Protein AF-A0A6N6M5J9-F1 (afdb_monomer)

Secondary structure (DSSP, 8-state):
-PPPHHHHHHHHTTBTTEEEETTT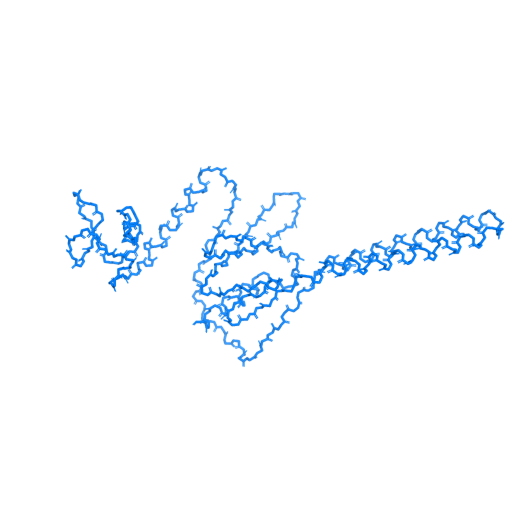EEEETTTTB----SS--TT--B-HHHHHHHHHHHHHHHHHTTS---B--------PPPP---TT---------THHHHHHHHHHHHHHHHHHHHHHHHHHTTSTTHHHHHHHHHHHHHHHHHHHHHHHHHHTT--EEEETTEEEETTEEEEGGGEEEEEEEE---TT----EEEEEEEETTS--EEEEEGGG-SS-HHHHHHHHHHHHTT-

Organism: NCBI:txid1803916

Radius of gyration: 28.69 Å; Cα contacts (8 Å, |Δi|>4): 231; chains: 1; bounding box: 69×41×87 Å

Foldseek 3Di:
DADDLVVQCVQQQQFPQWDQDPVNGIDGVVPRGRDDDRPDDPRGDGPPVSVVVVVVVVVVVVCVVPDDDFPFDDDDDDPDDDDDDDPDDQPQPFQAFPVLVVVLVVLVVVLVVVLVVLVVVCVVPDPPCVVVSVVVSVVSVVVSVVVNVVVVVVRVQARWRDDLQAIQGSNDGDGLVFKDWGWTWDDDDDPDPDTWIWIWIAGNVRPDTDTDTPSSGPDDPVVVVVSNVVSSVSD

Solvent-accessible surface area (backbone atoms only — not comparable to full-atom values): 14243 Å² total; per-residue (Å²): 123,71,68,52,74,68,56,44,45,65,54,42,70,30,25,64,52,46,36,80,40,95,89,76,40,69,24,30,61,86,71,81,36,68,79,85,58,60,86,66,63,94,83,69,42,79,26,66,68,55,42,52,52,51,53,52,50,58,49,51,55,49,64,69,68,69,69,71,97,70,62,74,72,83,82,70,87,71,90,65,79,77,78,85,69,84,91,77,77,82,63,76,56,83,49,67,49,64,66,58,62,55,54,52,53,52,51,54,52,50,53,52,51,53,50,50,53,54,51,54,51,44,68,73,67,65,70,79,59,51,70,60,56,52,52,52,49,52,53,51,53,52,51,51,53,51,48,54,53,51,54,50,62,65,62,64,59,55,50,50,41,72,48,72,66,24,41,32,47,63,92,43,75,44,43,49,97,50,42,46,80,42,73,41,55,47,86,58,76,94,81,55,101,60,79,46,45,29,42,36,42,43,40,79,82,73,80,53,79,48,80,43,56,43,77,46,44,88,64,57,68,68,60,53,49,53,51,52,55,55,36,58,74,72,105

Sequence (235 aa):
MSLTREQYVQICRRCTNRDFNKSEGIICGLTDSPPNFKNECPSFKLDEDENEYLLKQGLEQKLSSGEDRLSITPIYKTNQQPQIMPTSIEEEIEVQPNTFKKIIIWAFAGDLFIISLLLFNSYRNNWTNISQSVIISLILIVFSIFFIIQVKKKTRNRLMILSKKGVNLNSTFFPWSHSYVFLASRDYTREQHKNYSTLIFVSHSGKRLIEIRNNDFKLNIQKLMTLIEFYRRKE

Structure (mmCIF, N/CA/C/O backbone):
data_AF-A0A6N6M5J9-F1
#
_entry.id   AF-A0A6N6M5J9-F1
#
loop_
_atom_site.group_PDB
_atom_site.id
_atom_site.type_symbol
_atom_site.label_atom_id
_atom_site.label_alt_id
_atom_site.label_comp_id
_atom_site.label_asym_id
_atom_site.label_entity_id
_atom_site.label_seq_id
_atom_site.pdbx_PDB_ins_code
_atom_site.Cartn_x
_atom_site.Cartn_y
_atom_site.Cartn_z
_atom_site.occupancy
_atom_site.B_iso_or_equiv
_atom_site.auth_seq_id
_atom_site.auth_comp_id
_atom_site.auth_asym_id
_atom_site.auth_atom_id
_atom_site.pdbx_PDB_model_num
ATOM 1 N N . MET A 1 1 ? -13.165 20.352 26.423 1.00 57.19 1 MET A N 1
ATOM 2 C CA . MET A 1 1 ? -14.387 20.140 25.626 1.00 57.19 1 MET A CA 1
ATOM 3 C C . MET A 1 1 ? -15.075 18.917 26.197 1.00 57.19 1 MET A C 1
ATOM 5 O O . MET A 1 1 ? -14.383 17.931 26.389 1.00 57.19 1 MET A O 1
ATOM 9 N N . SER A 1 2 ? -16.347 19.006 26.575 1.00 74.81 2 SER A N 1
ATOM 10 C CA . SER A 1 2 ? -17.171 17.831 26.888 1.00 74.81 2 SER A CA 1
ATOM 11 C C . SER A 1 2 ? -17.682 17.219 25.581 1.00 74.81 2 SER A C 1
ATOM 13 O O . SER A 1 2 ? -17.926 17.959 24.626 1.00 74.81 2 SER A O 1
ATOM 15 N N . LEU A 1 3 ? -17.805 15.893 25.522 1.00 80.94 3 LEU A N 1
ATOM 16 C CA . LEU A 1 3 ? -18.367 15.187 24.366 1.00 80.94 3 LEU A CA 1
ATOM 17 C C . LEU A 1 3 ? -19.872 15.488 24.234 1.00 80.94 3 LEU A C 1
ATOM 19 O O . LEU A 1 3 ? -20.534 15.840 25.212 1.00 80.94 3 LEU A O 1
ATOM 23 N N . THR A 1 4 ? -20.419 15.358 23.024 1.00 88.38 4 THR A N 1
ATOM 24 C CA . THR A 1 4 ? -21.871 15.466 22.801 1.00 88.38 4 THR A CA 1
ATOM 25 C C . THR A 1 4 ? -22.587 14.167 23.183 1.00 88.38 4 THR A C 1
ATOM 27 O O . THR A 1 4 ? -21.969 13.101 23.279 1.00 88.38 4 THR A O 1
ATOM 30 N N . ARG A 1 5 ? -23.914 14.224 23.373 1.00 86.62 5 ARG A N 1
ATOM 31 C CA . ARG A 1 5 ? -24.732 13.043 23.706 1.00 86.62 5 ARG A CA 1
ATOM 32 C C . ARG A 1 5 ? -24.568 11.929 22.675 1.00 86.62 5 ARG A C 1
ATOM 34 O O . ARG A 1 5 ? -24.439 10.768 23.053 1.00 86.62 5 ARG A O 1
ATOM 41 N N . GLU A 1 6 ? -24.510 12.271 21.395 1.00 87.00 6 GLU A N 1
ATOM 42 C CA . GLU A 1 6 ? -24.351 11.319 20.295 1.00 87.00 6 GLU A CA 1
ATOM 43 C C . GLU A 1 6 ? -22.995 10.614 20.373 1.00 87.00 6 GLU A C 1
ATOM 45 O O . GLU A 1 6 ? -22.909 9.400 20.195 1.00 87.00 6 GLU A O 1
ATOM 50 N N . GLN A 1 7 ? -21.935 11.356 20.701 1.00 86.06 7 GLN A N 1
ATOM 51 C CA . GLN A 1 7 ? -20.596 10.795 20.871 1.00 86.06 7 GLN A CA 1
ATOM 52 C C . GLN A 1 7 ? -20.540 9.837 22.066 1.00 86.06 7 GLN A C 1
ATOM 54 O O . GLN A 1 7 ? -19.976 8.748 21.944 1.00 86.06 7 GLN A O 1
ATOM 59 N N . TYR A 1 8 ? -21.187 10.186 23.184 1.00 87.44 8 TYR A N 1
ATOM 60 C CA . TYR A 1 8 ? -21.316 9.281 24.328 1.00 87.44 8 TYR A CA 1
ATOM 61 C C . TYR A 1 8 ? -22.011 7.977 23.950 1.00 87.44 8 TYR A C 1
ATOM 63 O O . TYR A 1 8 ? -21.527 6.902 24.296 1.00 87.44 8 TYR A O 1
ATOM 71 N N . VAL A 1 9 ? -23.110 8.057 23.197 1.00 88.69 9 VAL A N 1
ATOM 72 C CA . VAL A 1 9 ? -23.848 6.876 22.736 1.00 88.69 9 VAL A CA 1
ATOM 73 C C . VAL A 1 9 ? -22.965 5.989 21.854 1.00 88.69 9 VAL A C 1
ATOM 75 O O . VAL A 1 9 ? -22.945 4.782 22.059 1.00 88.69 9 VAL A O 1
ATOM 78 N N . GLN A 1 10 ? -22.180 6.554 20.931 1.00 89.50 10 GLN A N 1
ATOM 79 C CA . GLN A 1 10 ? -21.285 5.780 20.051 1.00 89.50 10 GLN A CA 1
ATOM 80 C C . GLN A 1 10 ? -20.160 5.053 20.806 1.00 89.50 10 GLN A C 1
ATOM 82 O O . GLN A 1 10 ? -19.724 3.970 20.405 1.00 89.50 10 GLN A O 1
ATOM 87 N N . ILE A 1 11 ? -19.669 5.643 21.897 1.00 89.69 11 ILE A N 1
ATOM 88 C CA . ILE A 1 11 ? -18.678 5.002 22.767 1.00 89.69 11 ILE A CA 1
ATOM 89 C C . ILE A 1 11 ? -19.361 3.908 23.592 1.00 89.69 11 ILE A C 1
ATOM 91 O O . ILE A 1 11 ? -18.945 2.752 23.548 1.00 89.69 11 ILE A O 1
ATOM 95 N N . CYS A 1 12 ? -20.445 4.245 24.293 1.00 93.19 12 CYS A N 1
ATOM 96 C CA . CYS A 1 12 ? -21.151 3.320 25.178 1.00 93.19 12 CYS A CA 1
ATOM 97 C C . CYS A 1 12 ? -21.785 2.142 24.440 1.00 93.19 12 CYS A C 1
ATOM 99 O O . CYS A 1 12 ? -21.839 1.053 24.999 1.00 93.19 12 CYS A O 1
ATOM 101 N N . ARG A 1 13 ? -22.184 2.303 23.174 1.00 94.19 13 ARG A N 1
ATOM 102 C CA . ARG A 1 13 ? -22.704 1.205 22.348 1.00 94.19 13 ARG A CA 1
ATOM 103 C C . ARG A 1 13 ? -21.706 0.055 22.198 1.00 94.19 13 ARG A C 1
ATOM 105 O O . ARG A 1 13 ? -22.129 -1.074 22.031 1.00 94.19 13 ARG A O 1
ATOM 112 N N . ARG A 1 14 ? -20.403 0.330 22.304 1.00 94.88 14 ARG A N 1
ATOM 113 C CA . ARG A 1 14 ? -19.322 -0.666 22.216 1.00 94.88 14 ARG A CA 1
ATOM 114 C C . ARG A 1 14 ? -18.826 -1.149 23.580 1.00 94.88 14 ARG A C 1
ATOM 116 O O . ARG A 1 14 ? -17.813 -1.833 23.647 1.00 94.88 14 ARG A O 1
ATOM 123 N N . CYS A 1 15 ? -19.474 -0.746 24.670 1.00 96.81 15 CYS A N 1
ATOM 124 C CA . CYS A 1 15 ? -19.068 -1.101 26.026 1.00 96.81 15 CYS A CA 1
ATOM 125 C C . CYS A 1 15 ? -19.796 -2.369 26.493 1.00 96.81 15 CYS A C 1
ATOM 127 O O . CYS A 1 15 ? -21.003 -2.486 26.276 1.00 96.81 15 CYS A O 1
ATOM 129 N N . THR A 1 16 ? -19.112 -3.267 27.207 1.00 97.38 16 THR A N 1
ATOM 130 C CA . THR A 1 16 ? -19.742 -4.428 27.870 1.00 97.38 16 THR A CA 1
ATOM 131 C C . THR A 1 16 ? -20.697 -4.006 28.984 1.00 97.38 16 THR A C 1
ATOM 133 O O . THR A 1 16 ? -21.600 -4.747 29.339 1.00 97.38 16 THR A O 1
ATOM 136 N N . ASN A 1 17 ? -20.501 -2.808 29.539 1.00 96.44 17 ASN A N 1
ATOM 137 C CA . ASN A 1 17 ? -21.304 -2.255 30.630 1.00 96.44 17 ASN A CA 1
ATOM 138 C C . ASN A 1 17 ? -22.456 -1.372 30.115 1.00 96.44 17 ASN A C 1
ATOM 140 O O . ASN A 1 17 ? -22.846 -0.414 30.784 1.00 96.44 17 ASN A O 1
ATOM 144 N N . ARG A 1 18 ? -22.937 -1.607 28.890 1.00 95.19 18 ARG A N 1
ATOM 145 C CA . ARG A 1 18 ? -24.087 -0.883 28.334 1.00 95.19 18 ARG A CA 1
ATOM 146 C C . ARG A 1 18 ? -25.381 -1.501 28.842 1.00 95.19 18 ARG A C 1
ATOM 148 O O . ARG A 1 18 ? -25.480 -2.718 28.923 1.00 95.19 18 ARG A O 1
ATOM 155 N N . ASP A 1 19 ? -26.363 -0.658 29.111 1.00 96.75 19 ASP A N 1
ATOM 156 C CA . ASP A 1 19 ? -27.736 -1.090 29.351 1.00 96.75 19 ASP A CA 1
ATOM 157 C C . ASP A 1 19 ? -28.707 -0.189 28.573 1.00 96.75 19 ASP A C 1
ATOM 159 O O . ASP A 1 19 ? -28.320 0.860 28.037 1.00 96.75 19 ASP A O 1
ATOM 163 N N . PHE A 1 20 ? -29.957 -0.619 28.445 1.00 96.12 20 PHE A N 1
ATOM 164 C CA . PHE A 1 20 ? -30.977 0.059 27.663 1.00 96.12 20 PHE A CA 1
ATOM 165 C C . PHE A 1 20 ? -32.172 0.453 28.526 1.00 96.12 20 PHE A C 1
ATOM 167 O O . PHE A 1 20 ? -32.941 -0.383 28.996 1.00 96.12 20 PHE A O 1
ATOM 174 N N . ASN A 1 21 ? -32.388 1.760 28.643 1.00 96.62 21 ASN A N 1
ATOM 175 C CA . ASN A 1 21 ? -33.589 2.328 29.229 1.00 96.62 21 ASN A CA 1
ATOM 176 C C . ASN A 1 21 ? -34.532 2.807 28.118 1.00 96.62 21 ASN A C 1
ATOM 178 O O . ASN A 1 21 ? -34.130 3.529 27.208 1.00 96.62 21 ASN A O 1
ATOM 182 N N . LYS A 1 22 ? -35.817 2.453 28.204 1.00 95.12 22 LYS A N 1
ATOM 183 C CA . LYS A 1 22 ? -36.812 2.814 27.181 1.00 95.12 22 LYS A CA 1
ATOM 184 C C . LYS A 1 22 ? -37.019 4.330 27.033 1.00 95.12 22 LYS A C 1
ATOM 186 O O . LYS A 1 22 ? -37.347 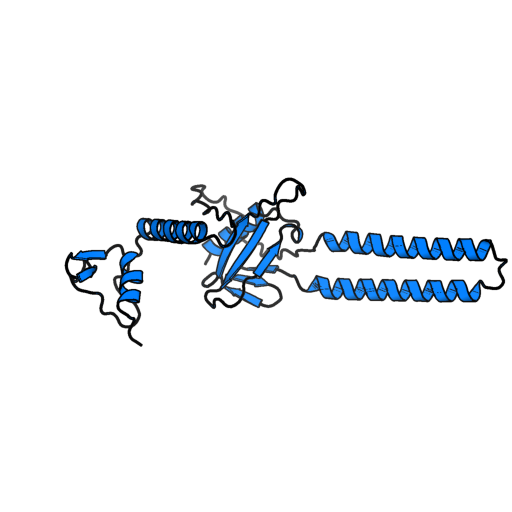4.780 25.939 1.00 95.12 22 LYS A O 1
ATOM 191 N N . SER A 1 23 ? -36.836 5.097 28.105 1.00 95.38 23 SER A N 1
ATOM 192 C CA . SER A 1 23 ? -37.012 6.553 28.118 1.00 95.38 23 SER A CA 1
ATOM 193 C C . SER A 1 23 ? -35.750 7.302 27.682 1.00 95.38 23 SER A C 1
ATOM 195 O O . SER A 1 23 ? -35.849 8.329 27.019 1.00 95.38 23 SER A O 1
ATOM 197 N N . GLU A 1 24 ? -34.565 6.796 28.035 1.00 92.06 24 GLU A N 1
ATOM 198 C CA . GLU A 1 24 ? -33.291 7.524 27.872 1.00 92.06 24 GLU A CA 1
ATOM 199 C C . GLU A 1 24 ? -32.346 6.927 26.812 1.00 92.06 24 GLU A C 1
ATOM 201 O O . GLU A 1 24 ? -31.330 7.539 26.454 1.00 92.06 24 GLU A O 1
ATOM 206 N N . GLY A 1 25 ? -32.675 5.743 26.290 1.00 93.81 25 GLY A N 1
ATOM 207 C CA . GLY A 1 25 ? -31.863 4.982 25.347 1.00 93.81 25 GLY A CA 1
ATOM 208 C C . GLY A 1 25 ? -30.705 4.251 26.027 1.00 93.81 25 GLY A C 1
ATOM 209 O O . GLY A 1 25 ? -30.872 3.626 27.072 1.00 93.81 25 GLY A O 1
ATOM 210 N N . ILE A 1 26 ? -29.516 4.308 25.415 1.00 94.25 26 ILE A N 1
ATOM 211 C CA . ILE A 1 26 ? -28.312 3.676 25.975 1.00 94.25 26 ILE A CA 1
ATOM 212 C C . ILE A 1 26 ? -27.859 4.441 27.225 1.00 94.25 26 ILE A C 1
ATOM 214 O O . ILE A 1 26 ? -27.542 5.642 27.153 1.00 94.25 26 ILE A O 1
ATOM 218 N N . ILE A 1 27 ? -27.784 3.705 28.333 1.00 96.12 27 ILE A N 1
ATOM 219 C CA . ILE A 1 27 ? -27.287 4.125 29.645 1.00 96.12 27 ILE A CA 1
ATOM 220 C C . ILE A 1 27 ? -26.118 3.226 30.085 1.00 96.12 27 ILE A C 1
ATOM 222 O O . ILE A 1 27 ? -25.782 2.236 29.429 1.00 96.12 27 ILE A O 1
ATOM 226 N N . CYS A 1 28 ? -25.444 3.602 31.169 1.00 95.62 28 CYS A N 1
ATOM 227 C CA . CYS A 1 28 ? -24.382 2.799 31.769 1.00 95.62 28 CYS A CA 1
ATOM 228 C C . CYS A 1 28 ? -24.979 1.821 32.789 1.00 95.62 28 CYS A C 1
ATOM 230 O O . CYS A 1 28 ? -25.507 2.269 33.801 1.00 95.62 28 CYS A O 1
ATOM 232 N N . GLY A 1 29 ? -24.821 0.512 32.585 1.00 95.56 29 GLY A N 1
ATOM 233 C CA . GLY A 1 29 ? -25.320 -0.520 33.507 1.00 95.56 29 GLY A CA 1
ATOM 234 C C . GLY A 1 29 ? -24.568 -0.606 34.843 1.00 95.56 29 GLY A C 1
ATOM 235 O O . GLY A 1 29 ? -24.909 -1.422 35.688 1.00 95.56 29 GLY A O 1
ATOM 236 N N . LEU A 1 30 ? -23.519 0.204 35.048 1.00 95.56 30 LEU A N 1
ATOM 237 C CA . LEU A 1 30 ? -22.864 0.341 36.358 1.00 95.56 30 LEU A CA 1
ATOM 238 C C . LEU A 1 30 ? -23.464 1.461 37.208 1.00 95.56 30 LEU A C 1
ATOM 240 O O . LEU A 1 30 ? -23.302 1.449 38.424 1.00 95.56 30 LEU A O 1
ATOM 244 N N . THR A 1 31 ? -24.054 2.476 36.574 1.00 94.94 31 THR A N 1
ATOM 245 C CA . THR A 1 31 ? -24.500 3.701 37.256 1.00 94.94 31 THR A CA 1
ATOM 246 C C . THR A 1 31 ? -25.978 3.995 37.042 1.00 94.94 31 THR A C 1
ATOM 248 O O . THR A 1 31 ? -26.442 5.028 37.523 1.00 94.94 31 THR A O 1
ATOM 251 N N . ASP A 1 32 ? -26.682 3.162 36.272 1.00 95.62 32 ASP A N 1
ATOM 252 C CA . ASP A 1 32 ? -28.086 3.308 35.875 1.00 95.62 32 ASP A CA 1
ATOM 253 C C . ASP A 1 32 ? -28.440 4.719 35.382 1.00 95.62 32 ASP A C 1
ATOM 255 O O . ASP A 1 32 ? -29.527 5.241 35.612 1.00 95.62 32 ASP A O 1
ATOM 259 N N . SER A 1 33 ? -27.481 5.373 34.723 1.00 94.12 33 SER A N 1
ATOM 260 C CA . SER A 1 33 ? -27.581 6.777 34.316 1.00 94.12 33 SER A CA 1
ATOM 261 C C . SER A 1 33 ? -26.948 7.032 32.948 1.00 94.12 33 SER A C 1
ATOM 263 O O . SER A 1 33 ? -26.090 6.258 32.491 1.00 94.12 33 SER A O 1
ATOM 265 N N . PRO A 1 34 ? -27.343 8.127 32.268 1.00 92.38 34 PRO A N 1
ATOM 266 C CA . PRO A 1 34 ? -26.706 8.547 31.034 1.00 92.38 34 PRO A CA 1
ATOM 267 C C . PRO A 1 34 ? -25.204 8.816 31.229 1.00 92.38 34 PRO A C 1
ATOM 269 O O . PRO A 1 34 ? -24.791 9.320 32.276 1.00 92.38 34 PRO A O 1
ATOM 272 N N . PRO A 1 35 ? -24.364 8.535 30.219 1.00 87.38 35 PRO A N 1
ATOM 273 C CA . PRO A 1 35 ? -22.925 8.722 30.334 1.00 87.38 35 PRO A CA 1
ATOM 274 C C . PRO A 1 35 ? -22.573 10.206 30.501 1.00 87.38 35 PRO A C 1
ATOM 276 O O . PRO A 1 35 ? -22.972 11.034 29.683 1.00 87.38 35 PRO A O 1
ATOM 279 N N . ASN A 1 36 ? -21.796 10.527 31.538 1.00 87.81 36 ASN A N 1
ATOM 280 C CA . ASN A 1 36 ? -21.387 11.894 31.875 1.00 87.81 36 ASN A CA 1
ATOM 281 C C . ASN A 1 36 ? -19.882 11.965 32.208 1.00 87.81 36 ASN A C 1
ATOM 283 O O . ASN A 1 36 ? -19.492 12.170 33.355 1.00 87.81 36 ASN A O 1
ATOM 287 N N . PHE A 1 37 ? -19.013 11.739 31.216 1.00 85.50 37 PHE A N 1
ATOM 288 C CA . PHE A 1 37 ? -17.552 11.760 31.398 1.00 85.50 37 PHE A CA 1
ATOM 289 C C . PHE A 1 37 ? -16.863 12.768 30.471 1.00 85.50 37 PHE A C 1
ATOM 291 O O . PHE A 1 37 ? -17.251 12.933 29.325 1.00 85.50 37 PHE A O 1
ATOM 298 N N . LYS A 1 38 ? -15.817 13.469 30.925 1.00 78.81 38 LYS A N 1
ATOM 299 C CA . LYS A 1 38 ? -15.256 14.605 30.161 1.00 78.81 38 LYS A CA 1
ATOM 300 C C . LYS A 1 38 ? -14.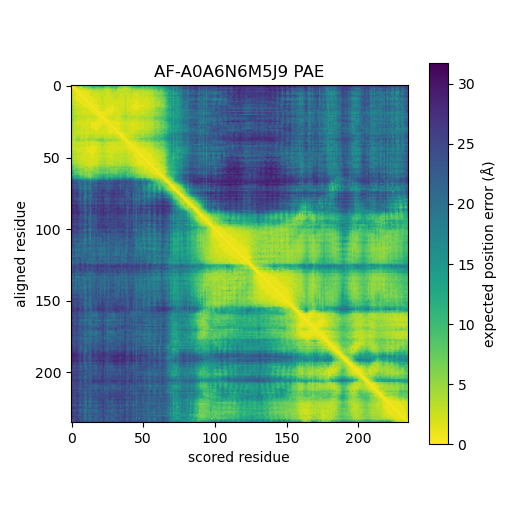510 14.192 28.884 1.00 78.81 38 LYS A C 1
ATOM 302 O O . LYS A 1 38 ? -14.712 14.827 27.856 1.00 78.81 38 LYS A O 1
ATOM 307 N N . ASN A 1 39 ? -13.684 13.147 28.965 1.00 79.81 39 ASN A N 1
ATOM 308 C CA . ASN A 1 39 ? -12.858 12.658 27.853 1.00 79.81 39 ASN A CA 1
ATOM 309 C C . ASN A 1 39 ? -13.065 11.154 27.621 1.00 79.81 39 ASN A C 1
ATOM 311 O O . ASN A 1 39 ? -13.430 10.745 26.526 1.00 79.81 39 ASN A O 1
ATOM 315 N N . GLU A 1 40 ? -12.876 10.340 28.661 1.00 86.50 40 GLU A N 1
ATOM 316 C CA . GLU A 1 40 ? -12.927 8.876 28.587 1.00 86.50 40 GLU A CA 1
ATOM 317 C C . GLU A 1 40 ? -13.700 8.304 29.778 1.00 86.50 40 GLU A C 1
ATOM 319 O O . GLU A 1 40 ? -13.765 8.924 30.843 1.00 86.50 40 GLU A O 1
ATOM 324 N N . CYS A 1 41 ? -14.296 7.123 29.595 1.00 90.56 41 CYS A N 1
ATOM 325 C CA . CYS A 1 41 ? -14.958 6.399 30.673 1.00 90.56 41 CYS A CA 1
ATOM 326 C C . CYS A 1 41 ? -13.939 5.477 31.367 1.00 90.56 41 CYS A C 1
ATOM 328 O O . CYS A 1 41 ? -13.422 4.569 30.717 1.00 90.56 41 CYS A O 1
ATOM 330 N N . PRO A 1 42 ? -13.669 5.653 32.675 1.00 91.19 42 PRO A N 1
ATOM 331 C CA . PRO A 1 42 ? -12.670 4.857 33.396 1.00 91.19 42 PRO A CA 1
ATOM 332 C C . PRO A 1 42 ? -13.053 3.375 33.515 1.00 91.19 42 PRO A C 1
ATOM 334 O O . PRO A 1 42 ? -12.188 2.521 33.673 1.00 91.19 42 PRO A O 1
ATOM 337 N N . SER A 1 43 ? -14.347 3.067 33.410 1.00 94.25 43 SER A N 1
ATOM 338 C CA . SER A 1 43 ? -14.887 1.706 33.473 1.00 94.25 43 SER A CA 1
ATOM 339 C C . SER A 1 43 ? -15.210 1.137 32.088 1.00 94.25 43 SER A C 1
ATOM 341 O O . SER A 1 43 ? -15.970 0.172 31.982 1.00 94.25 43 SER A O 1
ATOM 343 N N . PHE A 1 44 ? -14.700 1.748 31.013 1.00 95.06 44 PHE A N 1
ATOM 344 C CA . PHE A 1 44 ? -14.928 1.255 29.661 1.00 95.06 44 PHE A CA 1
ATOM 345 C C . PHE A 1 44 ? -14.237 -0.095 29.461 1.00 95.06 44 PHE A C 1
ATOM 347 O O . PHE A 1 44 ? -13.029 -0.230 29.643 1.00 95.06 44 PHE A O 1
ATOM 354 N N . LYS A 1 45 ? -15.015 -1.089 29.040 1.00 95.38 45 LYS A N 1
ATOM 355 C CA . LYS A 1 45 ? -14.525 -2.386 28.580 1.00 95.38 45 LYS A CA 1
ATOM 356 C C . LYS A 1 45 ? -15.143 -2.644 27.219 1.00 95.38 45 LYS A C 1
ATOM 358 O O . LYS A 1 45 ? -16.362 -2.583 27.092 1.00 95.38 45 LYS A O 1
ATOM 363 N N . LEU A 1 46 ? -14.305 -2.861 26.211 1.00 94.38 46 LEU A N 1
ATOM 364 C CA . LEU A 1 46 ? -14.766 -3.084 24.847 1.00 94.38 46 LEU A CA 1
ATOM 365 C C . LEU A 1 46 ? -15.517 -4.418 24.769 1.00 94.38 46 LEU A C 1
ATOM 367 O O . LEU A 1 46 ? -14.983 -5.448 25.169 1.00 94.38 46 LEU A O 1
ATOM 371 N N . ASP A 1 47 ? -16.735 -4.386 24.242 1.00 95.31 47 ASP A N 1
ATOM 372 C CA . ASP A 1 47 ? -17.461 -5.577 23.817 1.00 95.31 47 ASP A CA 1
ATOM 373 C C . ASP A 1 47 ? -16.979 -5.940 22.406 1.00 95.31 47 ASP A C 1
ATOM 375 O O . ASP A 1 47 ? -17.296 -5.247 21.435 1.00 95.31 47 ASP A O 1
ATOM 379 N N . GLU A 1 48 ? -16.125 -6.964 22.311 1.00 91.50 48 GLU A N 1
ATOM 380 C CA . GLU A 1 48 ? -15.517 -7.391 21.045 1.00 91.50 48 GLU A CA 1
ATOM 381 C C . GLU A 1 48 ? -16.571 -7.836 20.025 1.00 91.50 48 GLU A C 1
ATOM 383 O O . GLU A 1 48 ? -16.467 -7.460 18.855 1.00 91.50 48 GLU A O 1
ATOM 388 N N . ASP A 1 49 ? -17.596 -8.563 20.476 1.00 92.81 49 ASP A N 1
ATOM 389 C CA . ASP A 1 49 ? -18.631 -9.140 19.619 1.00 92.81 49 ASP A CA 1
ATOM 390 C C . ASP A 1 49 ? -19.541 -8.043 19.051 1.00 92.81 49 ASP A C 1
ATOM 392 O O . ASP A 1 49 ? -19.783 -7.976 17.841 1.00 92.81 49 ASP A O 1
ATOM 396 N N . GLU A 1 50 ? -19.983 -7.112 19.901 1.00 92.12 50 GLU A N 1
ATOM 397 C CA . GLU A 1 50 ? -20.774 -5.957 19.465 1.00 92.12 50 GLU A CA 1
ATOM 398 C C . GLU A 1 50 ? -19.954 -5.031 18.562 1.00 92.12 50 GLU A C 1
ATOM 400 O O . GLU A 1 50 ? -20.443 -4.551 17.538 1.00 92.12 50 GLU A O 1
ATOM 405 N N . ASN A 1 51 ? -18.688 -4.775 18.898 1.00 90.56 51 ASN A N 1
ATOM 406 C CA . ASN A 1 51 ? -17.833 -3.929 18.074 1.00 90.56 51 ASN A CA 1
ATOM 407 C C . ASN A 1 51 ? -17.605 -4.542 16.682 1.00 90.56 51 ASN A C 1
ATOM 409 O O . ASN A 1 51 ? -17.637 -3.817 15.685 1.00 90.56 51 ASN A O 1
ATOM 413 N N . GLU A 1 52 ? -17.427 -5.862 16.591 1.00 88.38 52 GLU A N 1
ATOM 414 C CA . GLU A 1 52 ? -17.341 -6.562 15.309 1.00 88.38 52 GLU A CA 1
ATOM 415 C C . GLU A 1 52 ? -18.652 -6.452 14.515 1.00 88.38 52 GLU A C 1
ATOM 417 O O . GLU A 1 52 ? -18.626 -6.147 13.317 1.00 88.38 52 GLU A O 1
ATOM 422 N N . TYR A 1 53 ? -19.799 -6.633 15.172 1.00 91.12 53 TYR A N 1
ATOM 423 C CA . TYR A 1 53 ? -21.114 -6.489 14.547 1.00 91.12 53 TYR A CA 1
ATOM 424 C C . TYR A 1 53 ? -21.338 -5.082 13.964 1.00 91.12 53 TYR A C 1
ATOM 426 O O . TYR A 1 53 ? -21.753 -4.936 12.810 1.00 91.12 53 TYR A O 1
ATOM 434 N N . LEU A 1 54 ? -20.994 -4.032 14.714 1.00 89.19 54 LEU A N 1
ATOM 435 C CA . LEU A 1 54 ? -21.134 -2.642 14.267 1.00 89.19 54 LEU A CA 1
ATOM 436 C C . LEU A 1 54 ? -20.215 -2.302 13.094 1.00 89.19 54 LEU A C 1
ATOM 438 O O . LEU A 1 54 ? -20.614 -1.563 12.191 1.00 89.19 54 LEU A O 1
ATOM 442 N N . LEU A 1 55 ? -18.998 -2.849 13.086 1.00 85.69 55 LEU A N 1
ATOM 443 C CA . LEU A 1 55 ? -18.080 -2.698 11.960 1.00 85.69 55 LEU A CA 1
ATOM 444 C C . LEU A 1 55 ? -18.657 -3.340 10.694 1.00 85.69 55 LEU A C 1
ATOM 446 O O . LEU A 1 55 ? -18.619 -2.711 9.636 1.00 85.69 55 LEU A O 1
ATOM 450 N N . LYS A 1 56 ? -19.241 -4.543 10.800 1.00 87.06 56 LYS A N 1
ATOM 451 C CA . LYS A 1 56 ? -19.905 -5.219 9.672 1.00 87.06 56 LYS A CA 1
ATOM 452 C C . LYS A 1 56 ? -21.078 -4.398 9.133 1.00 87.06 56 LYS A C 1
ATOM 454 O O . LYS A 1 56 ? -21.108 -4.127 7.936 1.00 87.06 56 LYS A O 1
ATOM 459 N N . GLN A 1 57 ? -21.962 -3.895 9.999 1.00 89.62 57 GLN A N 1
ATOM 460 C CA . GLN A 1 57 ? -23.070 -3.032 9.562 1.00 89.62 57 GLN A CA 1
ATOM 461 C C . GLN A 1 57 ? -22.595 -1.743 8.881 1.00 89.62 57 GLN A C 1
ATOM 463 O O . GLN A 1 57 ? -23.124 -1.356 7.840 1.00 89.62 57 GLN A O 1
ATOM 468 N N . GLY A 1 58 ? -21.586 -1.068 9.444 1.00 79.75 58 GLY A N 1
ATOM 469 C CA . GLY A 1 58 ? -21.051 0.163 8.859 1.00 79.75 58 GLY A CA 1
ATOM 470 C C . GLY A 1 58 ? -20.421 -0.057 7.480 1.00 79.75 58 GLY A C 1
ATOM 471 O O . GLY A 1 58 ? -20.444 0.842 6.639 1.00 79.75 58 GLY A O 1
ATOM 472 N N . LEU A 1 59 ? -19.877 -1.252 7.234 1.00 70.94 59 LEU A N 1
ATOM 473 C CA . LEU A 1 59 ? -19.370 -1.664 5.927 1.00 70.94 59 LEU A CA 1
ATOM 474 C C . LEU A 1 59 ? -20.516 -1.946 4.948 1.00 70.94 59 LEU A C 1
ATOM 476 O O . LEU A 1 59 ? -20.495 -1.424 3.836 1.00 70.94 59 LEU A O 1
ATOM 480 N N . GLU A 1 60 ? -21.536 -2.701 5.360 1.00 75.00 60 GLU A N 1
ATOM 481 C CA . GLU A 1 60 ? -22.708 -3.025 4.530 1.00 75.00 60 GLU A CA 1
ATOM 482 C C . GLU A 1 60 ? -23.493 -1.779 4.105 1.00 75.00 60 GLU A C 1
ATOM 484 O O . GLU A 1 60 ? -23.906 -1.661 2.950 1.00 75.00 60 GLU A O 1
ATOM 489 N N . GLN A 1 61 ? -23.652 -0.807 5.005 1.00 79.81 61 GLN A N 1
ATOM 490 C CA . GLN A 1 61 ? -24.358 0.437 4.706 1.00 79.81 61 GLN A CA 1
ATOM 491 C C . GLN A 1 61 ? -23.602 1.291 3.675 1.00 79.81 61 GLN A C 1
ATOM 493 O O . GLN A 1 61 ? -24.224 1.861 2.780 1.00 79.81 61 GLN A O 1
ATOM 498 N N . LYS A 1 62 ? -22.262 1.316 3.745 1.00 68.88 62 LYS A N 1
ATOM 499 C CA . LYS A 1 62 ? -21.398 1.973 2.747 1.00 68.88 62 LYS A CA 1
ATOM 500 C C . LYS A 1 62 ? -21.380 1.237 1.406 1.00 68.88 62 LYS A C 1
ATOM 502 O O . LYS A 1 62 ? -21.341 1.874 0.361 1.00 68.88 62 LYS A O 1
ATOM 507 N N . LEU A 1 63 ? -21.444 -0.095 1.427 1.00 65.19 63 LEU A N 1
ATOM 508 C CA . LEU A 1 63 ? -21.569 -0.925 0.222 1.00 65.19 63 LEU A CA 1
ATOM 509 C C . LEU A 1 63 ? -22.917 -0.702 -0.483 1.00 65.19 63 LEU A C 1
ATOM 511 O O . LEU A 1 63 ? -22.987 -0.707 -1.710 1.00 65.19 63 LEU A O 1
ATOM 515 N N . SER A 1 64 ? -23.978 -0.475 0.293 1.00 72.75 64 SER A N 1
ATOM 516 C CA . SER A 1 64 ? -25.337 -0.255 -0.213 1.00 72.75 64 SER A CA 1
ATOM 517 C C . SER A 1 64 ? -25.549 1.154 -0.778 1.00 72.75 64 SER A C 1
ATOM 519 O O . SER A 1 64 ? -26.418 1.339 -1.626 1.00 72.75 64 SER A O 1
ATOM 521 N N . SER A 1 65 ? -24.755 2.147 -0.358 1.00 75.69 65 SER A N 1
ATOM 522 C CA . SER A 1 65 ? -24.881 3.541 -0.812 1.00 75.69 65 SER A CA 1
ATOM 523 C C . SER A 1 65 ? -24.249 3.838 -2.181 1.00 75.69 65 SER A C 1
ATOM 525 O O . SER A 1 65 ? -24.230 4.991 -2.598 1.00 75.69 65 SER A O 1
ATOM 527 N N . GLY A 1 66 ? -23.776 2.825 -2.916 1.00 50.44 66 GLY A N 1
ATOM 528 C CA . GLY A 1 66 ? -23.493 2.938 -4.354 1.00 50.44 66 GLY A CA 1
ATOM 529 C C . GLY A 1 66 ? -22.182 3.625 -4.760 1.00 50.44 66 GLY A C 1
ATOM 530 O O . GLY A 1 66 ? -21.932 3.750 -5.957 1.00 50.44 66 GLY A O 1
ATOM 531 N N . GLU A 1 67 ? -21.316 4.013 -3.822 1.00 53.06 67 GLU A N 1
ATOM 532 C CA . GLU A 1 67 ? -19.960 4.485 -4.136 1.00 53.06 67 GLU A CA 1
ATOM 533 C C . GLU A 1 67 ? -18.975 3.308 -4.159 1.00 53.06 67 GLU A C 1
ATOM 535 O O . GLU A 1 67 ? -18.493 2.859 -3.125 1.00 53.06 67 GLU A O 1
ATOM 540 N N . ASP A 1 68 ? -18.704 2.823 -5.375 1.00 50.66 68 ASP A N 1
ATOM 541 C CA . ASP A 1 68 ? -17.658 1.877 -5.784 1.00 50.66 68 ASP A CA 1
ATOM 542 C C . ASP A 1 68 ? -17.553 0.531 -5.035 1.00 50.66 68 ASP A C 1
ATOM 544 O O . ASP A 1 68 ? -17.250 0.425 -3.850 1.00 50.66 68 ASP A O 1
ATOM 548 N N . ARG A 1 69 ? -17.691 -0.556 -5.809 1.00 44.06 69 ARG A N 1
ATOM 549 C CA . ARG A 1 69 ? -17.529 -1.956 -5.382 1.00 44.06 69 ARG A CA 1
ATOM 550 C C . ARG A 1 69 ? -16.107 -2.228 -4.871 1.00 44.06 69 ARG A C 1
ATOM 552 O O . ARG A 1 69 ? -15.245 -2.698 -5.613 1.00 44.06 69 ARG A O 1
ATOM 559 N N . LEU A 1 70 ? -15.857 -1.935 -3.600 1.00 49.34 70 LEU A N 1
ATOM 560 C CA . LEU A 1 70 ? -14.668 -2.363 -2.876 1.00 49.34 70 LEU A CA 1
ATOM 561 C C . LEU A 1 70 ? -15.020 -3.629 -2.088 1.00 49.34 70 LEU A C 1
ATOM 563 O O . LEU A 1 70 ? -15.706 -3.576 -1.070 1.00 49.34 70 LEU A O 1
ATOM 567 N N . SER A 1 71 ? -14.558 -4.781 -2.566 1.00 44.91 71 SER A N 1
ATOM 568 C CA . SER A 1 71 ? -14.699 -6.057 -1.863 1.00 44.91 71 SER A CA 1
ATOM 569 C C . SER A 1 71 ? -13.755 -6.072 -0.655 1.00 44.91 71 SER A C 1
ATOM 571 O O . SER A 1 71 ? -12.607 -6.500 -0.755 1.00 44.91 71 SER A O 1
ATOM 573 N N . ILE A 1 72 ? -14.205 -5.554 0.488 1.00 45.97 72 ILE A N 1
ATOM 574 C CA . ILE A 1 72 ? -13.457 -5.639 1.746 1.00 45.97 72 ILE A CA 1
ATOM 575 C C . ILE A 1 72 ? -13.824 -6.971 2.399 1.00 45.97 72 ILE A C 1
ATOM 577 O O . ILE A 1 72 ? -14.870 -7.092 3.029 1.00 45.97 72 ILE A O 1
ATOM 581 N N . THR A 1 73 ? -12.977 -7.987 2.256 1.00 42.97 73 THR A N 1
ATOM 582 C CA . THR A 1 73 ? -13.076 -9.191 3.090 1.00 42.97 73 THR A CA 1
ATOM 583 C C . THR A 1 73 ? -12.436 -8.903 4.450 1.00 42.97 73 THR A C 1
ATOM 585 O O . THR A 1 73 ? -11.217 -8.695 4.488 1.00 42.97 73 THR A O 1
ATOM 588 N N . PRO A 1 74 ? -13.187 -8.890 5.570 1.00 41.91 74 PRO A N 1
ATOM 589 C CA . PRO A 1 74 ? -12.577 -8.910 6.892 1.00 41.91 74 PRO A CA 1
ATOM 590 C C . PRO A 1 74 ? -11.783 -10.213 7.027 1.00 41.91 74 PRO A C 1
ATOM 592 O O . PRO A 1 74 ? -12.327 -11.311 6.908 1.00 41.91 74 PRO A O 1
ATOM 595 N N . ILE A 1 75 ? -10.469 -10.090 7.209 1.00 43.19 75 ILE A N 1
ATOM 596 C CA . ILE A 1 75 ? -9.588 -11.239 7.406 1.00 43.19 75 ILE A CA 1
ATOM 597 C C . ILE A 1 75 ? -9.849 -11.752 8.824 1.00 43.19 75 ILE A C 1
ATOM 599 O O . ILE A 1 75 ? -9.466 -11.123 9.808 1.00 43.19 75 ILE A O 1
ATOM 603 N N . TYR A 1 76 ? -10.564 -12.874 8.902 1.00 36.66 76 TYR A N 1
ATOM 604 C CA . TYR A 1 76 ? -10.859 -13.600 10.131 1.00 36.66 76 TYR A CA 1
ATOM 605 C C . TYR A 1 76 ? -9.587 -13.911 10.928 1.00 36.66 76 TYR A C 1
ATOM 607 O O . TYR A 1 76 ? -8.529 -14.202 10.364 1.00 36.66 76 TYR A O 1
ATOM 615 N N . LYS A 1 77 ? -9.732 -13.909 12.261 1.00 38.81 77 LYS A N 1
ATOM 616 C CA . LYS A 1 77 ? -8.777 -14.467 13.228 1.00 38.81 77 LYS A CA 1
ATOM 617 C C . LYS A 1 77 ? -8.455 -15.919 12.831 1.00 38.81 77 LYS A C 1
ATOM 619 O O . LYS A 1 77 ? -9.194 -16.844 13.155 1.00 38.81 77 LYS A O 1
ATOM 624 N N . THR A 1 78 ? -7.345 -16.135 12.130 1.00 36.78 78 THR A N 1
ATOM 625 C CA . THR A 1 78 ? -6.790 -17.477 11.930 1.00 36.78 78 THR A CA 1
ATOM 626 C C . THR A 1 78 ? -6.275 -17.986 13.278 1.00 36.78 78 THR A C 1
ATOM 628 O O . THR A 1 78 ? -5.263 -17.501 13.781 1.00 36.78 78 THR A O 1
ATOM 631 N N . ASN A 1 79 ? -6.952 -18.988 13.847 1.00 40.50 79 ASN A N 1
ATOM 632 C CA . ASN A 1 79 ? -6.563 -19.732 15.059 1.00 40.50 79 ASN A CA 1
ATOM 633 C C . ASN A 1 79 ? -5.337 -20.650 14.856 1.00 40.50 79 ASN A C 1
ATOM 635 O O . ASN A 1 79 ? -5.193 -21.674 15.520 1.00 40.50 79 ASN A O 1
ATOM 639 N N . GLN A 1 80 ? -4.432 -20.315 13.936 1.00 39.31 80 GLN A N 1
ATOM 640 C CA . GLN A 1 80 ? -3.167 -21.031 13.809 1.00 39.31 80 GLN A CA 1
ATOM 641 C C . GLN A 1 80 ? -2.160 -20.388 14.757 1.00 39.31 80 GLN A C 1
ATOM 643 O O . GLN A 1 80 ? -1.823 -19.208 14.626 1.00 39.31 80 GLN A O 1
ATOM 648 N N . GLN A 1 81 ? -1.698 -21.174 15.731 1.00 41.47 81 GLN A N 1
ATOM 649 C CA . GLN A 1 81 ? -0.567 -20.801 16.569 1.00 41.47 81 GLN A CA 1
ATOM 650 C C . GLN A 1 81 ? 0.621 -20.438 15.659 1.00 41.47 81 GLN A C 1
ATOM 652 O O . GLN A 1 81 ? 0.980 -21.228 14.782 1.00 41.47 81 GLN A O 1
ATOM 657 N N . PRO A 1 82 ? 1.205 -19.237 15.815 1.00 43.06 82 PRO A N 1
ATOM 658 C CA . PRO A 1 82 ? 2.291 -18.782 14.965 1.00 43.06 82 PRO A CA 1
ATOM 659 C C . PRO A 1 82 ? 3.496 -19.705 15.137 1.00 43.06 82 PRO A C 1
ATOM 661 O O . PRO A 1 82 ? 4.016 -19.866 16.241 1.00 43.06 82 PRO A O 1
ATOM 664 N N . GLN A 1 83 ? 3.950 -20.302 14.035 1.00 45.97 83 GLN A N 1
ATOM 665 C CA . GLN A 1 83 ? 5.243 -20.975 14.001 1.00 45.97 83 GLN A CA 1
ATOM 666 C C . GLN A 1 83 ? 6.323 -19.959 14.383 1.00 45.97 83 GLN A C 1
ATOM 668 O O . GLN A 1 83 ? 6.373 -18.851 13.845 1.00 45.97 83 GLN A O 1
ATOM 673 N N . ILE A 1 84 ? 7.152 -20.332 15.356 1.00 42.41 84 ILE A N 1
ATOM 674 C CA . ILE A 1 84 ? 8.216 -19.498 15.909 1.00 42.41 84 ILE A CA 1
ATOM 675 C C . ILE A 1 84 ? 9.232 -19.236 14.791 1.00 42.41 84 ILE A C 1
ATOM 677 O O . ILE A 1 84 ? 10.062 -20.087 14.482 1.00 42.41 84 ILE A O 1
ATOM 681 N N . MET A 1 85 ? 9.148 -18.067 14.151 1.00 42.06 85 MET A N 1
ATOM 682 C CA . MET A 1 85 ? 10.199 -17.595 13.252 1.00 42.06 85 MET A CA 1
ATOM 683 C C . MET A 1 85 ? 11.428 -17.186 14.073 1.00 42.06 85 MET A C 1
ATOM 685 O O . MET A 1 85 ? 11.270 -16.585 15.142 1.00 42.06 85 MET A O 1
ATOM 689 N N . PRO A 1 86 ? 12.645 -17.488 13.587 1.00 44.41 86 PRO A N 1
ATOM 690 C CA . PRO A 1 86 ? 13.880 -17.211 14.303 1.00 44.41 86 PRO A CA 1
ATOM 691 C C . PRO A 1 86 ? 14.009 -15.726 14.655 1.00 44.41 86 PRO A C 1
ATOM 693 O O . PRO A 1 86 ? 13.903 -14.822 13.826 1.00 44.41 86 PRO A O 1
ATOM 696 N N . THR A 1 87 ? 14.232 -15.497 15.942 1.00 53.62 87 THR A N 1
ATOM 697 C CA . THR A 1 87 ? 14.442 -14.197 16.567 1.00 53.62 87 THR A CA 1
ATOM 698 C C . THR A 1 87 ? 15.839 -13.687 16.228 1.00 53.62 87 THR A C 1
ATOM 700 O O . THR A 1 87 ? 16.783 -14.137 16.863 1.00 53.62 87 THR A O 1
ATOM 703 N N . SER A 1 88 ? 15.970 -12.759 15.269 1.00 46.59 88 SER A N 1
ATOM 704 C CA . SER A 1 88 ? 16.942 -11.634 15.312 1.00 46.59 88 SER A CA 1
ATOM 705 C C . SER A 1 88 ? 17.183 -10.911 13.982 1.00 46.59 88 SER A C 1
ATOM 707 O O . SER A 1 88 ? 17.832 -9.870 14.001 1.00 46.59 88 SER A O 1
ATOM 709 N N . ILE A 1 89 ? 16.664 -11.373 12.844 1.00 51.62 89 ILE A N 1
ATOM 710 C CA . ILE A 1 89 ? 16.966 -10.705 11.571 1.00 51.62 89 ILE A CA 1
ATOM 711 C C . ILE A 1 89 ? 15.998 -9.528 11.380 1.00 51.62 89 ILE A C 1
ATOM 713 O O . ILE A 1 89 ? 14.831 -9.710 11.035 1.00 51.62 89 ILE A O 1
ATOM 717 N N . GLU A 1 90 ? 16.470 -8.308 11.650 1.00 55.34 90 GLU A N 1
ATOM 718 C CA . GLU A 1 90 ? 15.925 -7.101 11.019 1.00 55.34 90 GLU A CA 1
ATOM 719 C C . GLU A 1 90 ? 16.217 -7.219 9.523 1.00 55.34 90 GLU A C 1
ATOM 721 O O . GLU A 1 90 ? 17.275 -6.835 9.034 1.00 55.34 90 GLU A O 1
ATOM 726 N N . GLU A 1 91 ? 15.313 -7.886 8.810 1.00 60.53 91 GLU A N 1
ATOM 727 C CA . GLU A 1 91 ? 15.443 -8.085 7.377 1.00 60.53 91 GLU A CA 1
ATOM 728 C C . GLU A 1 91 ? 15.063 -6.762 6.706 1.00 60.53 91 GLU A C 1
ATOM 730 O O . GLU A 1 91 ? 13.890 -6.398 6.599 1.00 60.53 91 GLU A O 1
ATOM 735 N N . GLU A 1 92 ? 16.074 -5.992 6.310 1.00 59.44 92 GLU A N 1
ATOM 736 C CA . GLU A 1 92 ? 15.886 -4.816 5.472 1.00 59.44 92 GLU A CA 1
ATOM 737 C C . GLU A 1 92 ? 15.481 -5.306 4.078 1.00 59.44 92 GLU A C 1
ATOM 739 O O . GLU A 1 92 ? 16.303 -5.661 3.232 1.00 59.44 92 GLU A O 1
ATOM 744 N N . ILE A 1 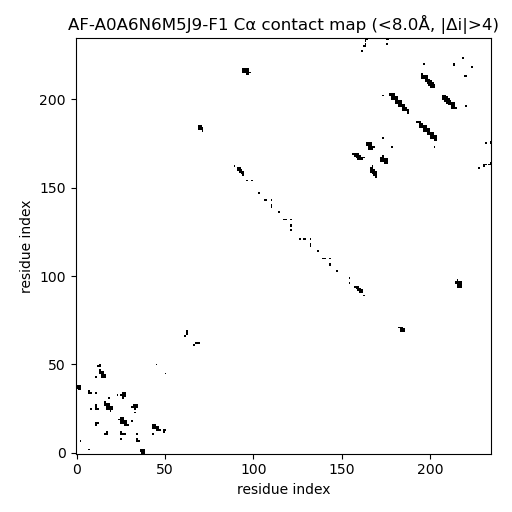93 ? 14.173 -5.431 3.862 1.00 62.19 93 ILE A N 1
ATOM 745 C CA . ILE A 1 93 ? 13.638 -5.881 2.582 1.00 62.19 93 ILE A CA 1
ATOM 746 C C . ILE A 1 93 ? 13.772 -4.725 1.589 1.00 62.19 93 ILE A C 1
ATOM 748 O O . ILE A 1 93 ? 12.898 -3.865 1.484 1.00 62.19 93 ILE A O 1
ATOM 752 N N . GLU A 1 94 ? 14.864 -4.709 0.823 1.00 63.16 94 GLU A N 1
ATOM 753 C CA . GLU A 1 94 ? 15.001 -3.794 -0.307 1.00 63.16 94 GLU A CA 1
ATOM 754 C C . GLU A 1 94 ? 14.070 -4.240 -1.443 1.00 63.16 94 GLU A C 1
ATOM 756 O O . GLU A 1 94 ? 14.278 -5.247 -2.129 1.00 63.16 94 GLU A O 1
ATOM 761 N N . VAL A 1 95 ? 13.002 -3.477 -1.651 1.00 58.56 95 VAL A N 1
ATOM 762 C CA . VAL A 1 95 ? 12.024 -3.748 -2.700 1.00 58.56 95 VAL A CA 1
ATOM 763 C C . VAL A 1 95 ? 12.442 -3.022 -3.976 1.00 58.56 95 VAL A C 1
ATOM 765 O O . VAL A 1 95 ? 12.222 -1.822 -4.122 1.00 58.56 95 VAL A O 1
ATOM 768 N N . GLN A 1 96 ? 13.032 -3.749 -4.929 1.00 60.97 96 GLN A N 1
ATOM 769 C CA . GLN A 1 96 ? 13.319 -3.199 -6.256 1.00 60.97 96 GLN A CA 1
ATOM 770 C C . GLN A 1 96 ? 12.172 -3.474 -7.247 1.00 60.97 96 GLN A C 1
ATOM 772 O O . GLN A 1 96 ? 11.835 -4.641 -7.481 1.00 60.97 96 GLN A O 1
ATOM 777 N N . PRO A 1 97 ? 11.593 -2.439 -7.887 1.00 61.75 97 PRO A N 1
ATOM 778 C CA . PRO A 1 97 ? 10.477 -2.613 -8.812 1.00 61.75 97 PRO A CA 1
ATOM 779 C C . PRO A 1 97 ? 10.909 -3.352 -10.089 1.00 61.75 97 PRO A C 1
ATOM 781 O O . PRO A 1 97 ? 11.833 -2.943 -10.797 1.00 61.75 97 PRO A O 1
ATOM 784 N N . ASN A 1 98 ? 10.198 -4.429 -10.438 1.00 67.12 98 ASN A N 1
ATOM 785 C CA . ASN A 1 98 ? 10.511 -5.288 -11.593 1.00 67.12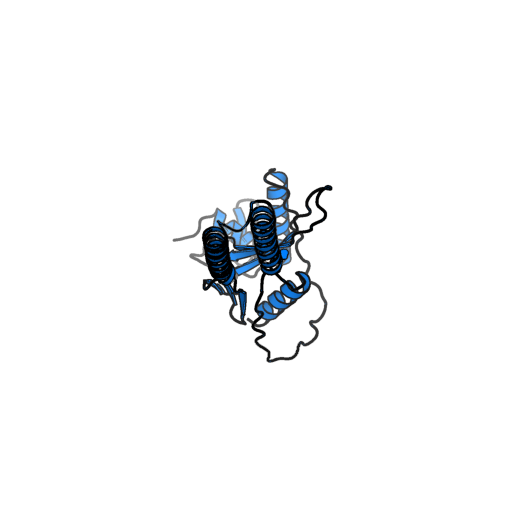 98 ASN A CA 1
ATOM 786 C C . ASN A 1 98 ? 10.335 -4.573 -12.955 1.00 67.12 98 ASN A C 1
ATOM 788 O O . ASN A 1 98 ? 10.930 -4.947 -13.967 1.00 67.12 98 ASN A O 1
ATOM 792 N N . THR A 1 99 ? 9.536 -3.506 -12.998 1.00 68.12 99 THR A N 1
ATOM 793 C CA . THR A 1 99 ? 9.279 -2.698 -14.203 1.00 68.12 99 THR A CA 1
ATOM 794 C C . THR A 1 99 ? 10.515 -1.955 -14.708 1.00 68.12 99 THR A C 1
ATOM 796 O O . THR A 1 99 ? 10.638 -1.734 -15.914 1.00 68.12 99 THR A O 1
ATOM 799 N N . PHE A 1 100 ? 11.471 -1.644 -13.830 1.00 71.81 100 PHE A N 1
ATOM 800 C CA . PHE A 1 100 ? 12.684 -0.912 -14.195 1.00 71.81 100 PHE A CA 1
ATOM 801 C C . PHE A 1 100 ? 13.564 -1.687 -15.188 1.00 71.81 100 PHE A C 1
ATOM 803 O O . PHE A 1 100 ? 14.055 -1.114 -16.160 1.00 71.81 100 PHE A O 1
ATOM 810 N N . LYS A 1 101 ? 13.688 -3.013 -15.016 1.00 78.50 101 LYS A N 1
ATOM 811 C CA . LYS A 1 101 ? 14.477 -3.861 -15.927 1.00 78.50 101 LYS A CA 1
ATOM 812 C C . LYS A 1 101 ? 13.931 -3.842 -17.353 1.00 78.50 101 LYS A C 1
ATOM 814 O O . LYS A 1 101 ? 14.706 -3.772 -18.300 1.00 78.50 101 LYS A O 1
ATOM 819 N N . LYS A 1 102 ? 12.603 -3.862 -17.513 1.00 80.75 102 LYS A N 1
ATOM 820 C CA . LYS A 1 102 ? 11.968 -3.840 -18.839 1.00 80.75 102 LYS A CA 1
ATOM 821 C C . LYS A 1 102 ? 12.207 -2.512 -19.552 1.00 80.75 102 LYS A C 1
ATOM 823 O O . LYS A 1 102 ? 12.542 -2.524 -20.727 1.00 80.75 102 LYS A O 1
ATOM 828 N N . ILE A 1 103 ? 12.079 -1.390 -18.841 1.00 81.50 103 ILE A N 1
ATOM 829 C CA . ILE A 1 103 ? 12.287 -0.053 -19.418 1.00 81.50 103 ILE A CA 1
ATOM 830 C C . ILE A 1 103 ? 13.722 0.102 -19.937 1.00 81.50 103 ILE A C 1
ATOM 832 O O . ILE A 1 103 ? 13.908 0.584 -21.049 1.00 81.50 103 ILE A O 1
ATOM 836 N N . ILE A 1 104 ? 14.723 -0.364 -19.180 1.00 82.38 104 ILE A N 1
ATOM 837 C CA . ILE A 1 104 ? 16.127 -0.322 -19.617 1.00 82.38 104 ILE A CA 1
ATOM 838 C C . ILE A 1 104 ? 16.334 -1.143 -20.894 1.00 82.38 104 ILE A C 1
ATOM 840 O O . ILE A 1 104 ? 16.945 -0.650 -21.836 1.00 82.38 104 ILE A O 1
ATOM 844 N N . ILE A 1 105 ? 15.810 -2.371 -20.947 1.00 85.56 105 ILE A N 1
ATOM 845 C CA . ILE A 1 105 ? 15.969 -3.248 -22.118 1.00 85.56 105 ILE A CA 1
ATOM 846 C C . ILE A 1 105 ? 15.370 -2.599 -23.374 1.00 85.56 105 ILE A C 1
ATOM 848 O O . ILE A 1 105 ? 16.008 -2.603 -24.423 1.00 85.56 105 ILE A O 1
ATOM 852 N N . TRP A 1 106 ? 14.179 -2.001 -23.265 1.00 85.31 106 TRP A N 1
ATOM 853 C CA . TRP A 1 106 ? 13.531 -1.328 -24.395 1.00 85.31 106 TRP A CA 1
ATOM 854 C C . TRP A 1 106 ? 14.265 -0.061 -24.843 1.00 85.31 106 TRP A C 1
ATOM 856 O O . TRP A 1 106 ? 14.342 0.181 -26.044 1.00 85.31 106 TRP A O 1
ATOM 866 N N . ALA A 1 107 ? 14.837 0.712 -23.914 1.00 85.94 107 ALA A N 1
ATOM 867 C CA . ALA A 1 107 ? 15.654 1.876 -24.258 1.00 85.94 107 ALA A CA 1
ATOM 868 C C . ALA A 1 107 ? 16.897 1.465 -25.068 1.00 85.94 107 ALA A C 1
ATOM 870 O O . ALA A 1 107 ? 17.105 1.972 -26.166 1.00 85.94 107 ALA A O 1
ATOM 871 N N . PHE A 1 108 ? 17.645 0.461 -24.594 1.00 85.44 108 PHE A N 1
ATOM 872 C CA . PHE A 1 108 ? 18.820 -0.054 -25.306 1.00 85.44 108 PHE A CA 1
ATOM 873 C C . PHE A 1 108 ? 18.477 -0.650 -26.676 1.00 85.44 108 PHE A C 1
ATOM 875 O O . PHE A 1 108 ? 19.200 -0.423 -27.645 1.00 85.44 108 PHE A O 1
ATOM 882 N N . ALA A 1 109 ? 17.377 -1.401 -26.779 1.00 88.12 109 ALA A N 1
ATOM 883 C CA . ALA A 1 109 ? 16.916 -1.936 -28.059 1.00 88.12 109 ALA A CA 1
ATOM 884 C C . ALA A 1 109 ? 16.545 -0.820 -29.052 1.00 88.12 109 ALA A C 1
ATOM 886 O O . ALA A 1 109 ? 16.869 -0.928 -30.235 1.00 88.12 109 ALA A O 1
ATOM 887 N N . GLY A 1 110 ? 15.913 0.258 -28.575 1.00 87.56 110 GLY A N 1
ATOM 888 C CA . GLY A 1 110 ? 15.597 1.434 -29.385 1.00 87.56 110 GLY A CA 1
ATOM 889 C C . GLY A 1 110 ? 16.848 2.129 -29.922 1.00 87.56 110 GLY A C 1
ATOM 890 O O . GLY A 1 110 ? 16.936 2.384 -31.122 1.00 87.56 110 GLY A O 1
ATOM 891 N N . ASP A 1 111 ? 17.844 2.360 -29.066 1.00 85.25 111 ASP A N 1
ATOM 892 C CA . ASP A 1 111 ? 19.099 3.002 -29.474 1.00 85.25 111 ASP A CA 1
ATOM 893 C C . ASP A 1 111 ? 19.861 2.163 -30.507 1.00 85.25 111 ASP A C 1
ATOM 895 O O . ASP A 1 111 ? 20.313 2.687 -31.525 1.00 85.25 111 ASP A O 1
ATOM 899 N N . LEU A 1 112 ? 19.952 0.844 -30.294 1.00 86.88 112 LEU A N 1
ATOM 900 C CA . LEU A 1 112 ? 20.592 -0.070 -31.244 1.00 86.88 112 LEU A CA 1
ATOM 901 C C . LEU A 1 112 ? 19.883 -0.083 -32.602 1.00 86.88 112 LEU A C 1
ATOM 903 O O . LEU A 1 112 ? 20.547 -0.130 -33.639 1.00 86.88 112 LEU A O 1
ATOM 907 N N . PHE A 1 113 ? 18.551 -0.004 -32.611 1.00 92.06 113 PHE A N 1
ATOM 908 C CA . PHE A 1 113 ? 17.776 0.075 -33.845 1.00 92.06 113 PHE A CA 1
ATOM 909 C C . PHE A 1 113 ? 18.062 1.373 -34.615 1.00 92.06 113 PHE A C 1
ATOM 911 O O . PHE A 1 113 ? 18.302 1.332 -35.822 1.00 92.06 113 PHE A O 1
ATOM 918 N N . ILE A 1 114 ? 18.121 2.516 -33.923 1.00 88.19 114 ILE A N 1
ATOM 919 C CA . ILE A 1 114 ? 18.447 3.809 -34.545 1.00 88.19 114 ILE A CA 1
ATOM 920 C C . ILE A 1 114 ? 19.880 3.802 -35.094 1.00 88.19 114 ILE A C 1
ATOM 922 O O . ILE A 1 114 ? 20.099 4.208 -36.235 1.00 88.19 114 ILE A O 1
ATOM 926 N N . ILE A 1 115 ? 20.848 3.292 -34.328 1.00 86.19 115 ILE A N 1
ATOM 927 C CA . ILE A 1 115 ? 22.244 3.163 -34.776 1.00 86.19 115 ILE A CA 1
ATOM 928 C C . ILE A 1 115 ? 22.326 2.269 -36.020 1.00 86.19 115 ILE A C 1
ATOM 930 O O . ILE A 1 115 ? 23.007 2.617 -36.983 1.00 86.19 115 ILE A O 1
ATOM 934 N N . SER A 1 116 ? 21.592 1.152 -36.043 1.00 88.88 116 SER A N 1
ATOM 935 C CA . SER A 1 116 ? 21.537 0.257 -37.203 1.00 88.88 116 SER A CA 1
ATOM 936 C C . SER A 1 116 ? 21.011 0.967 -38.457 1.00 88.88 116 SER A C 1
ATOM 938 O O . SER A 1 116 ? 21.624 0.853 -39.520 1.00 88.88 116 SER A O 1
ATOM 940 N N . LEU A 1 117 ? 19.948 1.772 -38.334 1.00 89.25 117 LEU A N 1
ATOM 941 C CA . LEU A 1 117 ? 19.417 2.576 -39.441 1.00 89.25 117 LEU A CA 1
ATOM 942 C C . LEU A 1 117 ? 20.416 3.634 -39.933 1.00 89.25 117 LEU A C 1
ATOM 944 O O . LEU A 1 117 ? 20.558 3.824 -41.143 1.00 89.25 117 LEU A O 1
ATOM 948 N N . LEU A 1 118 ? 21.133 4.298 -39.021 1.00 86.44 118 LEU A N 1
ATOM 949 C CA . LEU A 1 118 ? 22.155 5.289 -39.376 1.00 86.44 118 LEU A CA 1
ATOM 950 C C . LEU A 1 118 ? 23.331 4.649 -40.127 1.00 86.44 118 LEU A C 1
ATOM 952 O O . LEU A 1 118 ? 23.772 5.188 -41.144 1.00 86.44 118 LEU A O 1
ATOM 956 N N . LEU A 1 119 ? 23.799 3.482 -39.674 1.00 83.69 119 LEU A N 1
ATOM 957 C CA . LEU A 1 119 ? 24.861 2.725 -40.343 1.00 83.69 119 LEU A CA 1
ATOM 958 C C . LEU A 1 119 ? 24.419 2.227 -41.723 1.00 83.69 119 LEU A C 1
ATOM 960 O O . LEU A 1 119 ? 25.171 2.355 -42.688 1.00 83.69 119 LEU A O 1
ATOM 964 N N . PHE A 1 120 ? 23.189 1.723 -41.842 1.00 88.62 120 PHE A N 1
ATOM 965 C CA . PHE A 1 120 ? 22.633 1.268 -43.116 1.00 88.62 120 PHE A CA 1
ATOM 966 C C . PHE A 1 120 ? 22.493 2.416 -44.127 1.00 88.62 120 PHE A C 1
ATOM 968 O O . PHE A 1 120 ? 22.842 2.270 -45.300 1.00 88.62 120 PHE A O 1
ATOM 975 N N . ASN A 1 121 ? 22.038 3.587 -43.673 1.00 85.62 121 ASN A N 1
ATOM 976 C CA . ASN A 1 121 ? 21.944 4.774 -44.519 1.00 85.62 121 ASN A CA 1
ATOM 977 C C . ASN A 1 121 ? 23.329 5.286 -44.953 1.00 85.62 121 ASN A C 1
ATOM 979 O O . ASN A 1 121 ? 23.522 5.624 -46.120 1.00 85.62 121 ASN A O 1
ATOM 983 N N . SER A 1 122 ? 24.306 5.294 -44.039 1.00 84.56 122 SER A N 1
ATOM 984 C CA . SER A 1 122 ? 25.698 5.660 -44.340 1.00 84.56 122 SER A CA 1
ATOM 985 C C . SER A 1 122 ? 26.321 4.724 -45.381 1.00 84.56 122 SER A C 1
ATOM 987 O O . SER A 1 122 ? 26.939 5.182 -46.343 1.00 84.56 122 SER A O 1
ATOM 989 N N . TYR A 1 123 ? 26.071 3.416 -45.247 1.00 86.56 123 TYR A N 1
ATOM 990 C CA . TYR A 1 123 ? 26.509 2.406 -46.207 1.00 86.56 123 TYR A CA 1
ATOM 991 C C . TYR A 1 123 ? 25.945 2.659 -47.613 1.00 86.56 123 TYR A C 1
ATOM 993 O O . TYR A 1 123 ? 26.676 2.555 -48.596 1.00 86.56 123 TYR A O 1
ATOM 1001 N N . ARG A 1 124 ? 24.665 3.045 -47.719 1.00 89.75 124 ARG A N 1
ATOM 1002 C CA . ARG A 1 124 ? 24.007 3.303 -49.008 1.00 89.75 124 ARG A CA 1
ATOM 1003 C C . ARG A 1 124 ? 24.474 4.596 -49.683 1.00 89.75 124 ARG A C 1
ATOM 1005 O O . ARG A 1 124 ? 24.526 4.643 -50.907 1.00 89.75 124 ARG A O 1
ATOM 1012 N N . ASN A 1 125 ? 24.777 5.641 -48.912 1.00 83.38 125 ASN A N 1
ATOM 1013 C CA . ASN A 1 125 ? 24.947 7.002 -49.436 1.00 83.38 125 ASN A CA 1
ATOM 1014 C C . ASN A 1 125 ? 26.415 7.439 -49.618 1.00 83.38 125 ASN A C 1
ATOM 1016 O O . ASN A 1 125 ? 26.711 8.630 -49.577 1.00 83.38 125 ASN A O 1
ATOM 1020 N N . ASN A 1 126 ? 27.323 6.479 -49.831 1.00 74.44 126 ASN A N 1
ATOM 1021 C CA . ASN A 1 126 ? 28.729 6.703 -50.183 1.00 74.44 126 ASN A CA 1
ATOM 1022 C C . ASN A 1 126 ? 29.498 7.602 -49.190 1.00 74.44 126 ASN A C 1
ATOM 1024 O O . ASN A 1 126 ? 29.818 8.730 -49.527 1.00 74.44 126 ASN A O 1
ATOM 1028 N N . TRP A 1 127 ? 29.800 7.082 -47.987 1.00 72.88 127 TRP A N 1
ATOM 1029 C CA . TRP A 1 127 ? 30.924 7.376 -47.054 1.00 72.88 127 TRP A CA 1
ATOM 1030 C C . TRP A 1 127 ? 31.398 8.836 -46.790 1.00 72.88 127 TRP A C 1
ATOM 1032 O O . TRP A 1 127 ? 32.239 9.051 -45.924 1.00 72.88 127 TRP A O 1
ATOM 1042 N N . THR A 1 128 ? 30.866 9.881 -47.417 1.00 81.25 128 THR A N 1
ATOM 1043 C CA . THR A 1 128 ? 31.309 11.276 -47.238 1.00 81.25 128 THR A CA 1
ATOM 1044 C C . THR A 1 128 ? 30.755 11.908 -45.960 1.00 81.25 128 THR A C 1
ATOM 1046 O O . THR A 1 128 ? 31.353 12.834 -45.422 1.00 81.25 128 THR A O 1
ATOM 1049 N N . ASN A 1 129 ? 29.671 11.354 -45.406 1.00 74.31 129 ASN A N 1
ATOM 1050 C CA . ASN A 1 129 ? 28.986 11.870 -44.213 1.00 74.31 129 ASN A CA 1
ATOM 1051 C C . ASN A 1 129 ? 29.264 11.070 -42.926 1.00 74.31 129 ASN A C 1
ATOM 1053 O O . ASN A 1 129 ? 28.523 11.184 -41.945 1.00 74.31 129 ASN A O 1
ATOM 1057 N N . ILE A 1 130 ? 30.324 10.254 -42.895 1.00 79.19 130 ILE A N 1
ATOM 1058 C CA . ILE A 1 130 ? 30.627 9.387 -41.741 1.00 79.19 130 ILE A CA 1
ATOM 1059 C C . ILE A 1 130 ? 30.777 10.202 -40.460 1.00 79.19 130 ILE A C 1
ATOM 1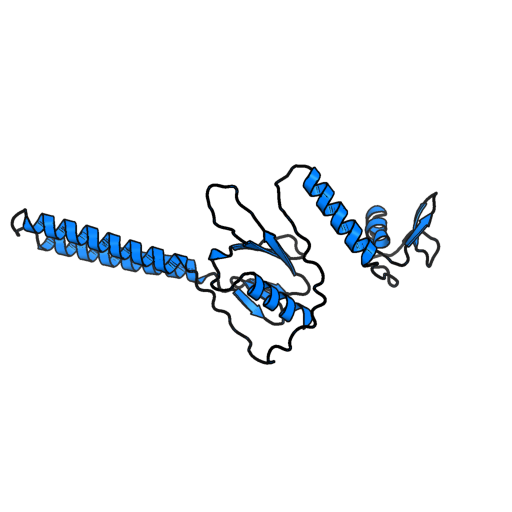061 O O . ILE A 1 130 ? 30.192 9.841 -39.440 1.00 79.19 130 ILE A O 1
ATOM 1065 N N . SER A 1 131 ? 31.492 11.327 -40.515 1.00 83.19 131 SER A N 1
ATOM 1066 C CA . SER A 1 131 ? 31.746 12.169 -39.342 1.00 83.19 131 SER A CA 1
ATOM 1067 C C . SER A 1 131 ? 30.449 12.644 -38.677 1.00 83.19 131 SER A C 1
ATOM 1069 O O . SER A 1 131 ? 30.316 12.545 -37.459 1.00 83.19 131 SER A O 1
ATOM 1071 N N . GLN A 1 132 ? 29.450 13.063 -39.458 1.00 81.75 132 GLN A N 1
ATOM 1072 C CA . GLN A 1 132 ? 28.155 13.502 -38.929 1.00 81.75 132 GLN A CA 1
ATOM 1073 C C . GLN A 1 132 ? 27.364 12.346 -38.306 1.00 81.75 132 GLN A C 1
ATOM 1075 O O . GLN A 1 132 ? 26.803 12.496 -37.221 1.00 81.75 132 GLN A O 1
ATOM 1080 N N . SER A 1 133 ? 27.360 11.171 -38.944 1.00 81.06 133 SER A N 1
ATOM 1081 C CA . SER A 1 133 ? 26.655 9.991 -38.419 1.00 81.06 133 SER A CA 1
ATOM 1082 C C . SER A 1 133 ? 27.239 9.489 -37.089 1.00 81.06 133 SER A C 1
ATOM 1084 O O . SER A 1 133 ? 26.493 9.093 -36.187 1.00 81.06 133 SER A O 1
ATOM 1086 N N . VAL A 1 134 ? 28.565 9.580 -36.926 1.00 85.00 134 VAL A N 1
ATOM 1087 C CA . VAL A 1 134 ? 29.264 9.221 -35.684 1.00 85.00 134 VAL A CA 1
ATOM 1088 C C . VAL A 1 134 ? 28.918 10.206 -34.566 1.00 85.00 134 VAL A C 1
ATOM 1090 O O . VAL A 1 134 ? 28.602 9.780 -33.455 1.00 85.00 134 VAL A O 1
ATOM 1093 N N . ILE A 1 135 ? 28.905 11.511 -34.860 1.00 86.75 135 ILE A N 1
ATOM 1094 C CA . ILE A 1 135 ? 28.556 12.550 -33.879 1.00 86.75 135 ILE A CA 1
ATOM 1095 C C . ILE A 1 135 ? 27.112 12.376 -33.385 1.00 86.75 135 ILE A C 1
ATOM 1097 O O . ILE A 1 135 ? 26.874 12.389 -32.178 1.00 86.75 135 ILE A O 1
ATOM 1101 N N . ILE A 1 136 ? 26.154 12.155 -34.292 1.00 85.00 136 ILE A N 1
ATOM 1102 C CA . ILE A 1 136 ? 24.743 11.943 -33.927 1.00 85.00 136 ILE A CA 1
ATOM 1103 C C . ILE A 1 136 ? 24.589 10.702 -33.038 1.00 85.00 136 ILE A C 1
ATOM 1105 O O . ILE A 1 136 ? 23.890 10.749 -32.026 1.00 85.00 136 ILE A O 1
ATOM 1109 N N . SER A 1 137 ? 25.285 9.612 -33.370 1.00 84.75 137 SER A N 1
ATOM 1110 C CA . SER A 1 137 ? 25.240 8.372 -32.585 1.00 84.75 137 SER A CA 1
ATOM 1111 C C . SER A 1 137 ? 25.773 8.573 -31.161 1.00 84.75 137 SER A C 1
ATOM 1113 O O . SER A 1 137 ? 25.165 8.102 -30.202 1.00 84.75 137 SER A O 1
ATOM 1115 N N . LEU A 1 138 ? 26.865 9.329 -30.999 1.00 87.94 138 LEU A N 1
ATOM 1116 C CA . LEU A 1 138 ? 27.407 9.678 -29.681 1.00 87.94 138 LEU A CA 1
ATOM 1117 C C . LEU A 1 138 ? 26.419 10.500 -28.843 1.00 87.94 138 LEU A C 1
ATOM 1119 O O . LEU A 1 138 ? 26.233 10.208 -27.662 1.00 87.94 138 LEU A O 1
ATOM 1123 N N . ILE A 1 139 ? 25.753 11.489 -29.447 1.00 89.12 139 ILE A N 1
ATOM 1124 C CA . ILE A 1 139 ? 24.754 12.321 -28.757 1.00 89.12 139 ILE A CA 1
ATOM 1125 C C . ILE A 1 139 ? 23.582 11.465 -28.255 1.00 89.12 139 ILE A C 1
ATOM 1127 O O . ILE A 1 139 ? 23.157 11.626 -27.110 1.00 89.12 139 ILE A O 1
ATOM 1131 N N . LEU A 1 140 ? 23.092 10.528 -29.073 1.00 85.44 140 LEU A N 1
ATOM 1132 C CA . LEU A 1 140 ? 22.002 9.624 -28.688 1.00 85.44 140 LEU A CA 1
ATOM 1133 C C . LEU A 1 140 ? 22.389 8.727 -27.507 1.00 85.44 140 LEU A C 1
ATOM 1135 O O . LEU A 1 140 ? 21.619 8.606 -26.554 1.00 85.44 140 LEU A O 1
ATOM 1139 N N . ILE A 1 141 ? 23.607 8.175 -27.514 1.00 87.19 141 ILE A N 1
ATOM 1140 C CA . ILE A 1 141 ? 24.116 7.359 -26.402 1.00 87.19 141 ILE A CA 1
ATOM 1141 C C . ILE A 1 141 ? 24.169 8.180 -25.105 1.00 87.19 141 ILE A C 1
ATOM 1143 O O . ILE A 1 141 ? 23.700 7.720 -24.062 1.00 87.19 141 ILE A O 1
ATOM 1147 N N . VAL A 1 142 ? 24.692 9.411 -25.155 1.00 91.56 142 VAL A N 1
ATOM 1148 C CA . VAL A 1 142 ? 24.753 10.297 -23.978 1.00 91.56 142 VAL A CA 1
ATOM 1149 C C . VAL A 1 142 ? 23.350 10.614 -23.452 1.00 91.56 142 VAL A C 1
ATOM 1151 O O . VAL A 1 142 ? 23.119 10.561 -22.241 1.00 91.56 142 VAL A O 1
ATOM 1154 N N . PHE A 1 143 ? 22.397 10.895 -24.344 1.00 88.62 143 PHE A N 1
ATOM 1155 C CA . PHE A 1 143 ? 21.015 11.184 -23.965 1.00 88.62 143 PHE A CA 1
ATOM 1156 C C . PHE A 1 143 ? 20.324 9.970 -23.325 1.00 88.62 143 PHE A C 1
ATOM 1158 O O . PHE A 1 143 ? 19.638 10.116 -22.312 1.00 88.62 143 PHE A O 1
ATOM 1165 N N . SER A 1 144 ? 20.565 8.767 -23.850 1.00 88.06 144 SER A N 1
ATOM 1166 C CA . SER A 1 144 ? 20.053 7.515 -23.285 1.00 88.06 144 SER A CA 1
ATOM 1167 C C . SER A 1 144 ? 20.609 7.247 -21.885 1.00 88.06 144 SER A C 1
ATOM 1169 O O . SER A 1 144 ? 19.849 6.989 -20.948 1.00 88.06 144 SER A O 1
ATOM 1171 N N . ILE A 1 145 ? 21.921 7.429 -21.681 1.00 87.94 145 ILE A N 1
ATOM 1172 C CA . ILE A 1 145 ? 22.547 7.315 -20.354 1.00 87.94 145 ILE A CA 1
ATOM 1173 C C . ILE A 1 145 ? 21.932 8.327 -19.378 1.00 87.94 145 ILE A C 1
ATOM 1175 O O . ILE A 1 145 ? 21.556 7.958 -18.262 1.00 87.94 145 ILE A O 1
ATOM 1179 N N . PHE A 1 146 ? 21.780 9.589 -19.790 1.00 91.56 146 PHE A N 1
ATOM 1180 C CA . PHE A 1 146 ? 21.137 10.6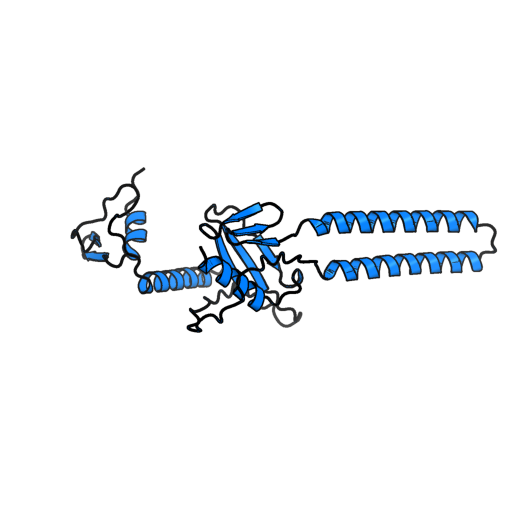18 -18.970 1.00 91.56 146 PHE A CA 1
ATOM 1181 C C . PHE A 1 146 ? 19.699 10.232 -18.598 1.00 91.56 146 PHE A C 1
ATOM 1183 O O . PHE A 1 146 ? 19.312 10.335 -17.431 1.00 91.56 146 PHE A O 1
ATOM 1190 N N . PHE A 1 147 ? 18.921 9.723 -19.555 1.00 86.69 147 PHE A N 1
ATOM 1191 C CA . PHE A 1 147 ? 17.561 9.257 -19.313 1.00 86.69 147 PHE A CA 1
ATOM 1192 C C . PHE A 1 147 ? 17.527 8.085 -18.322 1.00 86.69 147 PHE A C 1
ATOM 1194 O O . PHE A 1 147 ? 16.760 8.126 -17.359 1.00 86.69 147 PHE A O 1
ATOM 1201 N N . ILE A 1 148 ? 18.408 7.088 -18.470 1.00 85.19 148 ILE A N 1
ATOM 1202 C CA . ILE A 1 148 ? 18.539 5.965 -17.526 1.00 85.19 148 ILE A CA 1
ATOM 1203 C C . ILE A 1 148 ? 18.848 6.478 -16.112 1.00 85.19 148 ILE A C 1
ATOM 1205 O O . ILE A 1 148 ? 18.232 6.020 -15.143 1.00 85.19 148 ILE A O 1
ATOM 1209 N N . ILE A 1 149 ? 19.753 7.453 -15.973 1.00 85.44 149 ILE A N 1
ATOM 1210 C CA . ILE A 1 149 ? 20.081 8.076 -14.680 1.00 85.44 149 ILE A CA 1
ATOM 1211 C C . ILE A 1 149 ? 18.848 8.763 -14.077 1.00 85.44 149 ILE A C 1
ATOM 1213 O O . ILE A 1 149 ? 18.567 8.581 -12.888 1.00 85.44 149 ILE A O 1
ATOM 1217 N N . GLN A 1 150 ? 18.081 9.508 -14.879 1.00 83.44 150 GLN A N 1
ATOM 1218 C CA . GLN A 1 150 ? 16.873 10.194 -14.413 1.00 83.44 150 GLN A CA 1
ATOM 1219 C C . GLN A 1 150 ? 15.781 9.216 -13.974 1.00 83.44 150 GLN A C 1
ATOM 1221 O O . GLN A 1 150 ? 15.199 9.379 -12.896 1.00 83.44 150 GLN A O 1
ATOM 1226 N N . VAL A 1 151 ? 15.538 8.156 -14.752 1.00 80.81 151 VAL A N 1
ATOM 1227 C CA . VAL A 1 151 ? 14.580 7.107 -14.379 1.00 80.81 151 VAL A CA 1
ATOM 1228 C C . VAL A 1 151 ? 15.032 6.432 -13.083 1.00 80.81 151 VAL A C 1
ATOM 1230 O O . VAL A 1 151 ? 14.222 6.304 -12.165 1.00 80.81 151 VAL A O 1
ATOM 1233 N N . LYS A 1 152 ? 16.327 6.100 -12.947 1.00 79.50 152 LYS A N 1
ATOM 1234 C CA . LYS A 1 152 ? 16.889 5.488 -11.731 1.00 79.50 152 LYS A CA 1
ATOM 1235 C C . LYS A 1 152 ? 16.695 6.374 -10.501 1.00 79.50 152 LYS A C 1
ATOM 1237 O O . LYS A 1 152 ? 16.313 5.873 -9.442 1.00 79.50 152 LYS A O 1
ATOM 1242 N N . LYS A 1 153 ? 16.924 7.687 -10.630 1.00 79.94 153 LYS A N 1
ATOM 1243 C CA . LYS A 1 153 ? 16.723 8.662 -9.544 1.00 79.94 153 LYS A CA 1
ATOM 1244 C C . LYS A 1 153 ? 15.254 8.734 -9.122 1.00 79.94 153 LYS A C 1
ATOM 1246 O O . LYS A 1 153 ? 14.974 8.785 -7.930 1.00 79.94 153 LYS A O 1
ATOM 1251 N N . LYS A 1 154 ? 14.318 8.663 -10.075 1.00 71.19 154 LYS A N 1
ATOM 1252 C CA . LYS A 1 154 ? 12.873 8.664 -9.798 1.00 71.19 154 LYS A CA 1
ATOM 1253 C C . LYS A 1 154 ? 12.392 7.366 -9.139 1.00 71.19 154 LYS A C 1
ATOM 1255 O O . LYS A 1 154 ? 11.509 7.414 -8.286 1.00 71.19 154 LYS A O 1
ATOM 1260 N N . THR A 1 155 ? 12.976 6.217 -9.488 1.00 64.81 155 THR A N 1
ATOM 1261 C CA . THR A 1 155 ? 12.606 4.911 -8.911 1.00 64.81 155 THR A CA 1
ATOM 1262 C C . THR A 1 155 ? 13.237 4.623 -7.550 1.00 64.81 155 THR A C 1
ATOM 1264 O O . THR A 1 155 ? 12.706 3.798 -6.815 1.00 64.81 155 THR A O 1
ATOM 1267 N N . ARG A 1 156 ? 14.325 5.309 -7.171 1.00 62.19 156 ARG A N 1
ATOM 1268 C CA . ARG A 1 156 ? 15.021 5.094 -5.884 1.00 62.19 156 ARG A CA 1
ATOM 1269 C C . ARG A 1 156 ? 14.206 5.508 -4.653 1.00 62.19 156 ARG A C 1
ATOM 1271 O O . ARG A 1 156 ? 14.563 5.158 -3.537 1.00 62.19 156 ARG A O 1
ATOM 1278 N N . ASN A 1 157 ? 13.107 6.229 -4.850 1.00 58.22 157 ASN A N 1
ATOM 1279 C CA . ASN A 1 157 ? 12.353 6.847 -3.764 1.00 58.22 157 ASN A CA 1
ATOM 1280 C C . ASN A 1 157 ? 11.285 5.943 -3.143 1.00 58.22 157 ASN A C 1
ATOM 1282 O O . ASN A 1 157 ? 10.441 6.472 -2.435 1.00 58.22 157 ASN A O 1
ATOM 1286 N N . ARG A 1 158 ? 11.269 4.630 -3.412 1.00 63.94 158 ARG A N 1
ATOM 1287 C CA . ARG A 1 158 ? 10.292 3.702 -2.815 1.00 63.94 158 ARG A CA 1
ATOM 1288 C C . ARG A 1 158 ? 10.948 2.602 -1.996 1.00 63.94 158 ARG A C 1
ATOM 1290 O O . ARG A 1 158 ? 10.768 1.425 -2.281 1.00 63.94 158 ARG A O 1
ATOM 1297 N N . LEU A 1 159 ? 11.711 3.000 -0.981 1.00 74.81 159 LEU A N 1
ATOM 1298 C CA . LEU A 1 159 ? 12.164 2.065 0.042 1.00 74.81 159 LEU A CA 1
ATOM 1299 C C . LEU A 1 159 ? 11.075 1.976 1.118 1.00 74.81 159 LEU A C 1
ATOM 1301 O O . LEU A 1 159 ? 10.731 2.980 1.748 1.00 74.81 159 LEU A O 1
ATOM 1305 N N . MET A 1 160 ? 10.506 0.783 1.276 1.00 82.44 160 MET A N 1
ATOM 1306 C CA . MET A 1 160 ? 9.694 0.437 2.436 1.00 82.44 160 MET A CA 1
ATOM 1307 C C . MET A 1 160 ? 10.589 -0.328 3.404 1.00 82.44 160 MET A C 1
ATOM 1309 O O . MET A 1 160 ? 11.105 -1.382 3.048 1.00 82.44 160 MET A O 1
ATOM 1313 N N . ILE A 1 161 ? 10.732 0.179 4.623 1.00 85.50 161 ILE A N 1
ATOM 1314 C CA . ILE A 1 161 ? 11.428 -0.509 5.710 1.00 85.50 161 ILE A CA 1
ATOM 1315 C C . ILE A 1 161 ? 10.381 -0.904 6.743 1.00 85.50 161 ILE A C 1
ATOM 1317 O O . ILE A 1 161 ? 9.685 -0.049 7.295 1.00 85.50 161 ILE A O 1
ATOM 1321 N N . LEU A 1 162 ? 10.268 -2.203 6.998 1.00 86.50 162 LEU A N 1
ATOM 1322 C CA . LEU A 1 162 ? 9.460 -2.746 8.084 1.00 86.50 162 LEU A CA 1
ATOM 1323 C C . LEU A 1 162 ? 10.330 -2.797 9.340 1.00 86.50 162 LEU A C 1
ATOM 1325 O O . LEU A 1 162 ? 11.424 -3.350 9.320 1.00 86.50 162 LEU A O 1
ATOM 1329 N N . SER A 1 163 ? 9.854 -2.208 10.431 1.00 87.69 163 SER A N 1
ATOM 1330 C CA . SER A 1 163 ? 10.551 -2.216 11.717 1.00 87.69 163 SER A CA 1
ATOM 1331 C C . SER A 1 163 ? 9.603 -2.623 12.838 1.00 87.69 163 SER A C 1
ATOM 1333 O O . SER A 1 163 ? 8.381 -2.578 12.690 1.00 87.69 163 SER A O 1
ATOM 1335 N N . LYS A 1 164 ? 10.152 -2.942 14.013 1.00 88.00 164 LYS A N 1
ATOM 1336 C CA . LYS A 1 164 ? 9.342 -3.234 15.209 1.00 88.00 164 LYS A CA 1
ATOM 1337 C C . LYS A 1 164 ? 8.448 -2.071 15.641 1.00 88.00 164 LYS A C 1
ATOM 1339 O O . LYS A 1 164 ? 7.431 -2.307 16.267 1.00 88.00 164 LYS A O 1
ATOM 1344 N N . LYS A 1 165 ? 8.825 -0.830 15.324 1.00 88.56 165 LYS A N 1
ATOM 1345 C CA . LYS A 1 165 ? 8.089 0.370 15.751 1.00 88.56 165 LYS A CA 1
ATOM 1346 C C . LYS A 1 165 ? 7.021 0.804 14.743 1.00 88.56 165 LYS A C 1
ATOM 1348 O O . LYS A 1 165 ? 6.146 1.591 15.085 1.00 88.56 165 LYS A O 1
ATOM 1353 N N . GLY A 1 166 ? 7.133 0.371 13.489 1.00 88.00 166 GLY A N 1
ATOM 1354 C CA . GLY A 1 166 ? 6.279 0.845 12.407 1.00 88.00 166 GLY A CA 1
ATOM 1355 C C . GLY A 1 166 ? 6.840 0.563 11.019 1.00 88.00 166 GLY A C 1
ATOM 1356 O O . GLY A 1 166 ? 7.854 -0.124 10.858 1.00 88.00 166 GLY A O 1
ATOM 1357 N N . VAL A 1 167 ? 6.217 1.170 10.014 1.00 88.69 167 VAL A N 1
ATOM 1358 C CA . VAL A 1 167 ? 6.667 1.150 8.616 1.00 88.69 167 VAL A CA 1
ATOM 1359 C C . VAL A 1 167 ? 7.287 2.490 8.266 1.00 88.69 167 VAL A C 1
ATOM 1361 O O . VAL A 1 167 ? 6.648 3.525 8.426 1.00 88.69 167 VAL A O 1
ATOM 1364 N N . ASN A 1 168 ? 8.510 2.502 7.747 1.00 87.62 168 ASN A N 1
ATOM 1365 C CA . ASN A 1 168 ? 9.070 3.690 7.113 1.00 87.62 168 ASN A CA 1
ATOM 1366 C C . ASN A 1 168 ? 8.877 3.584 5.602 1.00 87.62 168 ASN A C 1
ATOM 1368 O O . ASN A 1 168 ? 9.333 2.628 4.979 1.00 87.62 168 ASN A O 1
ATOM 1372 N N . LEU A 1 169 ? 8.178 4.551 5.020 1.00 86.12 169 LEU A N 1
ATOM 1373 C CA . LEU A 1 169 ? 7.840 4.572 3.609 1.00 86.12 169 LEU A CA 1
ATOM 1374 C C . LEU A 1 169 ? 8.218 5.932 3.033 1.00 86.12 169 LEU A C 1
ATOM 1376 O O . LEU A 1 169 ? 7.625 6.954 3.379 1.00 86.12 169 LEU A O 1
ATOM 1380 N N . ASN A 1 170 ? 9.228 5.949 2.163 1.00 82.62 170 ASN A N 1
ATOM 1381 C CA . ASN A 1 170 ? 9.740 7.165 1.518 1.00 82.62 170 ASN A CA 1
ATOM 1382 C C . ASN A 1 170 ? 10.098 8.254 2.548 1.00 82.62 170 ASN A C 1
ATOM 1384 O O . ASN A 1 170 ? 9.672 9.405 2.420 1.00 82.62 170 ASN A O 1
ATOM 1388 N N . SER A 1 171 ? 10.818 7.866 3.604 1.00 82.75 171 SER A N 1
ATOM 1389 C CA . SER A 1 171 ? 11.196 8.731 4.734 1.00 82.75 171 SER A CA 1
ATOM 1390 C C . SER A 1 171 ? 10.033 9.201 5.617 1.00 82.75 171 SER A C 1
ATOM 1392 O O . SER A 1 171 ? 10.234 10.035 6.498 1.00 82.75 171 SER A O 1
ATOM 1394 N N . THR A 1 172 ? 8.818 8.691 5.404 1.00 83.81 172 THR A N 1
ATOM 1395 C CA . THR A 1 172 ? 7.671 8.942 6.281 1.00 83.81 172 THR A CA 1
ATOM 1396 C C . THR A 1 172 ? 7.459 7.729 7.178 1.00 83.81 172 THR A C 1
ATOM 1398 O O . THR A 1 172 ? 7.227 6.628 6.686 1.00 83.81 172 THR A O 1
ATOM 1401 N N . PHE A 1 173 ? 7.534 7.921 8.494 1.00 88.50 173 PHE A N 1
ATOM 1402 C CA . PHE A 1 173 ? 7.366 6.848 9.470 1.00 88.50 173 PHE A CA 1
ATOM 1403 C C . PHE A 1 173 ? 5.904 6.718 9.925 1.00 88.50 173 PHE A C 1
ATOM 1405 O O . PHE A 1 173 ? 5.279 7.701 10.322 1.00 88.50 173 PHE A O 1
ATOM 1412 N N . PHE A 1 174 ? 5.377 5.496 9.884 1.00 86.75 174 PHE A N 1
ATOM 1413 C CA . PHE A 1 174 ? 4.025 5.118 10.283 1.00 86.75 174 PHE A CA 1
ATOM 1414 C C . PHE A 1 174 ? 4.106 4.162 11.475 1.00 86.75 174 PHE A C 1
ATOM 1416 O O . PHE A 1 174 ? 4.375 2.977 11.268 1.00 86.75 174 PHE A O 1
ATOM 1423 N N . PRO A 1 175 ? 3.907 4.645 12.714 1.00 88.56 175 PRO A N 1
ATOM 1424 C CA . PRO A 1 175 ? 3.937 3.785 13.890 1.00 88.56 175 PRO A CA 1
ATOM 1425 C C . PRO A 1 175 ? 2.763 2.803 13.880 1.00 88.56 175 PRO A C 1
ATOM 1427 O O . PRO A 1 175 ? 1.648 3.162 13.484 1.00 88.56 175 PRO A O 1
ATOM 1430 N N . TRP A 1 176 ? 3.002 1.574 14.334 1.00 86.88 176 TRP A N 1
ATOM 1431 C CA . TRP A 1 176 ? 1.986 0.516 14.387 1.00 86.88 176 TRP A CA 1
ATOM 1432 C C . TRP A 1 176 ? 0.796 0.901 15.276 1.00 86.88 176 TRP A C 1
ATOM 1434 O O . TRP A 1 176 ? -0.343 0.830 14.821 1.00 86.88 176 TRP A O 1
ATOM 1444 N N . SER A 1 177 ? 1.064 1.472 16.453 1.00 85.62 177 SER A N 1
ATOM 1445 C CA . SER A 1 177 ? 0.062 2.036 17.376 1.00 85.62 177 SER A CA 1
ATOM 1446 C C . SER A 1 177 ? -0.966 3.006 16.769 1.00 85.62 177 SER A C 1
ATOM 1448 O O . SER A 1 177 ? -2.035 3.190 17.344 1.00 85.62 177 SER A O 1
ATOM 1450 N N . HIS A 1 178 ? -0.682 3.637 15.622 1.00 82.12 178 HIS A N 1
ATOM 1451 C CA . HIS A 1 178 ? -1.568 4.637 15.003 1.00 82.12 178 HIS A CA 1
ATOM 1452 C C . HIS A 1 178 ? -1.872 4.364 13.526 1.00 82.12 178 HIS A C 1
ATOM 1454 O O . HIS A 1 178 ? -2.374 5.256 12.825 1.00 82.12 178 HIS A O 1
ATOM 1460 N N . SER A 1 179 ? -1.526 3.177 13.028 1.00 81.94 179 SER A N 1
ATOM 1461 C CA . SER A 1 179 ? -1.735 2.805 11.634 1.00 81.94 179 SER A CA 1
ATOM 1462 C C . SER A 1 179 ? -2.584 1.549 11.520 1.00 81.94 179 SER A C 1
ATOM 1464 O O . SER A 1 179 ? -2.331 0.521 12.140 1.00 81.94 179 SER A O 1
ATOM 1466 N N . TYR A 1 180 ? -3.604 1.639 10.677 1.00 79.38 180 TYR A N 1
ATOM 1467 C CA . TYR A 1 180 ? -4.373 0.490 10.241 1.00 79.38 180 TYR A CA 1
ATOM 1468 C C . TYR A 1 180 ? -3.869 0.077 8.867 1.00 79.38 180 TYR A C 1
ATOM 1470 O O . TYR A 1 180 ? -3.741 0.910 7.964 1.00 79.38 180 TYR A O 1
ATOM 1478 N N . VAL A 1 181 ? -3.571 -1.210 8.720 1.00 78.56 181 VAL A N 1
ATOM 1479 C CA . VAL A 1 181 ? -3.183 -1.801 7.443 1.00 78.56 181 VAL A CA 1
ATOM 1480 C C . VAL A 1 181 ? -4.371 -2.579 6.913 1.00 78.56 181 VAL A C 1
ATOM 1482 O O . VAL A 1 181 ? -4.845 -3.512 7.557 1.00 78.56 181 VAL A O 1
ATOM 1485 N N . PHE A 1 182 ? -4.841 -2.198 5.734 1.00 78.75 182 PHE A N 1
ATOM 1486 C CA . PHE A 1 182 ? -5.891 -2.912 5.028 1.00 78.75 182 PHE A CA 1
ATOM 1487 C C . PHE A 1 182 ? -5.322 -3.529 3.759 1.00 78.75 182 PHE A C 1
ATOM 1489 O O . PHE A 1 182 ? -4.548 -2.901 3.031 1.00 78.75 182 PHE A O 1
ATOM 1496 N N . LEU A 1 183 ? -5.743 -4.758 3.482 1.00 74.88 183 LEU A N 1
ATOM 1497 C CA . LEU A 1 183 ? -5.526 -5.386 2.193 1.00 74.88 183 LEU A CA 1
ATOM 1498 C C . LEU A 1 183 ? -6.763 -5.147 1.329 1.00 74.88 183 LEU A C 1
ATOM 1500 O O . LEU A 1 183 ? -7.845 -5.644 1.633 1.00 74.88 183 LEU A O 1
ATOM 1504 N N . ALA A 1 184 ? -6.595 -4.395 0.250 1.00 74.75 184 ALA A N 1
ATOM 1505 C CA . ALA A 1 184 ? -7.623 -4.192 -0.752 1.00 74.75 184 ALA A CA 1
ATOM 1506 C C . ALA A 1 184 ? -7.363 -5.111 -1.953 1.00 74.75 184 ALA A C 1
ATOM 1508 O O . ALA A 1 184 ? -6.453 -4.908 -2.761 1.00 74.75 184 ALA A O 1
ATOM 1509 N N . SER A 1 185 ? -8.190 -6.146 -2.030 1.00 71.69 185 SER A N 1
ATOM 1510 C CA . SER A 1 185 ? -8.563 -6.901 -3.222 1.00 71.69 185 SER A CA 1
ATOM 1511 C C . SER A 1 185 ? -9.250 -6.084 -4.313 1.00 71.69 185 SER A C 1
ATOM 1513 O O . SER A 1 185 ? -10.423 -5.785 -4.115 1.00 71.69 185 SER A O 1
ATOM 1515 N N . ARG A 1 186 ? -8.636 -5.740 -5.455 1.00 68.50 186 ARG A N 1
ATOM 1516 C CA . ARG A 1 186 ? -9.436 -5.380 -6.644 1.00 68.50 186 ARG A CA 1
ATOM 1517 C C . ARG A 1 186 ? -9.365 -6.500 -7.674 1.00 68.50 186 ARG A C 1
ATOM 1519 O O . ARG A 1 186 ? -8.358 -6.649 -8.365 1.00 68.50 186 ARG A O 1
ATOM 1526 N N . ASP A 1 187 ? -10.457 -7.247 -7.785 1.00 57.16 187 ASP A N 1
ATOM 1527 C CA . ASP A 1 187 ? -10.668 -8.182 -8.885 1.00 57.16 187 ASP A CA 1
ATOM 1528 C C . ASP A 1 187 ? -11.156 -7.380 -10.095 1.00 57.16 187 ASP A C 1
ATOM 1530 O O . ASP A 1 187 ? -12.279 -6.874 -10.118 1.00 57.16 187 ASP A O 1
ATOM 1534 N N . TYR A 1 188 ? -10.276 -7.186 -11.080 1.00 60.53 188 TYR A N 1
ATOM 1535 C CA . TYR A 1 188 ? -10.621 -6.473 -12.310 1.00 60.53 188 TYR A CA 1
ATOM 1536 C C . TYR A 1 188 ? -11.312 -7.423 -13.296 1.00 60.53 188 TYR A C 1
ATOM 1538 O O . TYR A 1 188 ? -10.919 -8.578 -13.461 1.00 60.53 188 TYR A O 1
ATOM 1546 N N . THR A 1 189 ? -12.364 -6.943 -13.953 1.00 45.88 189 THR A N 1
ATOM 1547 C CA . THR A 1 189 ? -13.231 -7.737 -14.827 1.00 45.88 189 THR A CA 1
ATOM 1548 C C . THR A 1 189 ? -12.539 -8.221 -16.112 1.00 45.88 189 THR A C 1
ATOM 1550 O O . THR A 1 189 ? -11.899 -7.459 -16.831 1.00 45.88 189 THR A O 1
ATOM 1553 N N . ARG A 1 190 ? -12.742 -9.522 -16.373 1.00 52.94 190 ARG A N 1
ATOM 1554 C CA . ARG A 1 190 ? -12.690 -10.372 -17.589 1.00 52.94 190 ARG A CA 1
ATOM 1555 C C . ARG A 1 190 ? -11.668 -10.183 -18.724 1.00 52.94 190 ARG A C 1
ATOM 1557 O O . ARG A 1 190 ? -11.388 -11.190 -19.360 1.00 52.94 190 ARG A O 1
ATOM 1564 N N . GLU A 1 191 ? -11.092 -9.014 -18.991 1.00 62.25 191 GLU A N 1
ATOM 1565 C CA . GLU A 1 191 ? -10.200 -8.839 -20.162 1.00 62.25 191 GLU A CA 1
ATOM 1566 C C . GLU A 1 191 ? -8.720 -8.643 -19.819 1.00 62.25 191 GLU A C 1
ATOM 1568 O O . GLU A 1 191 ? -7.854 -8.872 -20.661 1.00 62.25 191 GLU A O 1
ATOM 1573 N N . GLN A 1 192 ? -8.386 -8.297 -18.575 1.00 52.44 192 GLN A N 1
ATOM 1574 C CA . GLN A 1 192 ? -6.993 -8.217 -18.135 1.00 52.44 192 GLN A CA 1
ATOM 1575 C C . GLN A 1 192 ? -6.793 -9.057 -16.874 1.00 52.44 192 GLN A C 1
ATOM 1577 O O . GLN A 1 192 ? -7.055 -8.607 -15.765 1.00 52.44 192 GLN A O 1
ATOM 1582 N N . HIS A 1 193 ? -6.305 -10.289 -17.054 1.00 53.25 193 HIS A N 1
ATOM 1583 C CA . HIS A 1 193 ? -5.953 -11.259 -16.004 1.00 53.25 193 HIS A CA 1
ATOM 1584 C C . HIS A 1 193 ? -4.777 -10.809 -15.113 1.00 53.25 193 HIS A C 1
ATOM 1586 O O . HIS A 1 193 ? -3.764 -11.499 -14.997 1.00 53.25 193 HIS A O 1
ATOM 1592 N N . LYS A 1 194 ? -4.851 -9.633 -14.492 1.00 57.00 194 LYS A N 1
ATOM 1593 C CA . LYS A 1 194 ? -3.871 -9.213 -13.490 1.00 57.00 194 LYS A CA 1
ATOM 1594 C C . LYS A 1 194 ? -4.601 -8.805 -12.225 1.00 57.00 194 LYS A C 1
ATOM 1596 O O . LYS A 1 194 ? -5.158 -7.717 -12.144 1.00 5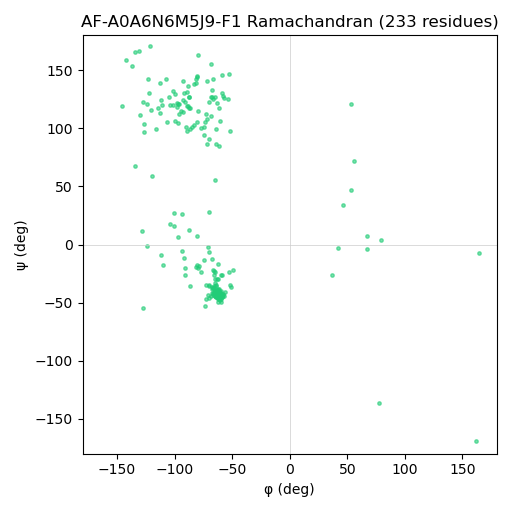7.00 194 LYS A O 1
ATOM 1601 N N . ASN A 1 195 ? -4.557 -9.694 -11.240 1.00 58.72 195 ASN A N 1
ATOM 1602 C CA . ASN A 1 195 ? -5.008 -9.406 -9.888 1.00 58.72 195 ASN A CA 1
ATOM 1603 C C . ASN A 1 195 ? -3.979 -8.473 -9.248 1.00 58.72 195 ASN A C 1
ATOM 1605 O O . ASN A 1 195 ? -2.833 -8.866 -9.013 1.00 58.72 195 ASN A O 1
ATOM 1609 N N . TYR A 1 196 ? -4.375 -7.230 -8.991 1.00 65.75 196 TYR A N 1
ATOM 1610 C CA . TYR A 1 196 ? -3.565 -6.303 -8.214 1.00 65.75 196 TYR A CA 1
ATOM 1611 C C . TYR A 1 196 ? -4.098 -6.317 -6.788 1.00 65.75 196 TYR A C 1
ATOM 1613 O O . TYR A 1 196 ? -5.250 -5.975 -6.531 1.00 65.75 196 TYR A O 1
ATOM 1621 N N . SER A 1 197 ? -3.250 -6.725 -5.853 1.00 72.25 197 SER A N 1
ATOM 1622 C CA . SER A 1 197 ? -3.503 -6.500 -4.437 1.00 72.25 197 SER A CA 1
ATOM 1623 C C . SER A 1 197 ? -2.909 -5.150 -4.065 1.00 72.25 197 SER A C 1
ATOM 1625 O O . SER A 1 197 ? -1.759 -4.856 -4.411 1.00 72.25 197 SER A O 1
ATOM 1627 N N . THR A 1 198 ? -3.699 -4.340 -3.380 1.00 74.31 198 THR A N 1
ATOM 1628 C CA . THR A 1 198 ? -3.300 -3.022 -2.919 1.00 74.31 198 THR A CA 1
ATOM 1629 C C . THR A 1 198 ? -3.212 -3.042 -1.397 1.00 74.31 198 THR A C 1
ATOM 1631 O O . THR A 1 198 ? -4.172 -3.393 -0.716 1.00 74.31 198 THR A O 1
ATOM 1634 N N . LEU A 1 199 ? -2.058 -2.668 -0.850 1.00 76.00 199 LEU A N 1
ATOM 1635 C CA . LEU A 1 199 ? -1.911 -2.393 0.578 1.00 76.00 199 LEU A CA 1
ATOM 1636 C C . LEU A 1 199 ? -2.268 -0.936 0.841 1.00 76.00 199 LEU A C 1
ATOM 1638 O O . LEU A 1 199 ? -1.724 -0.047 0.185 1.00 76.00 199 LEU A O 1
ATOM 1642 N N . ILE A 1 200 ? -3.178 -0.719 1.787 1.00 77.31 200 ILE A N 1
ATOM 1643 C CA . ILE A 1 200 ? -3.650 0.598 2.202 1.00 77.31 200 ILE A CA 1
ATOM 1644 C C . ILE A 1 200 ? -3.224 0.828 3.646 1.00 77.31 200 ILE A C 1
ATOM 1646 O O . ILE A 1 200 ? -3.676 0.130 4.553 1.00 77.31 200 ILE A O 1
ATOM 1650 N N . PHE A 1 201 ? -2.390 1.842 3.859 1.00 77.38 201 PHE A N 1
ATOM 1651 C CA . PHE A 1 201 ? -2.068 2.341 5.194 1.00 77.38 201 PHE A CA 1
ATOM 1652 C C . PHE A 1 201 ? -2.962 3.537 5.512 1.00 77.38 201 PHE A C 1
ATOM 1654 O O . PHE A 1 201 ? -2.930 4.537 4.792 1.00 77.38 201 PHE A O 1
ATOM 1661 N N . VAL A 1 202 ? -3.739 3.439 6.591 1.00 76.56 202 VAL A N 1
ATOM 1662 C CA . VAL A 1 202 ? -4.562 4.534 7.115 1.00 76.56 202 VAL A CA 1
ATOM 1663 C C . VAL A 1 202 ? -3.994 4.960 8.461 1.00 76.56 202 VAL A C 1
ATOM 1665 O O . VAL A 1 202 ? -4.027 4.207 9.431 1.00 76.56 202 VAL A O 1
ATOM 1668 N N . SER A 1 203 ? -3.458 6.178 8.524 1.00 77.44 203 SER A N 1
ATOM 1669 C CA . SER A 1 203 ? -3.058 6.801 9.790 1.00 77.44 203 SER A CA 1
ATOM 1670 C C . SER A 1 203 ? -4.276 7.401 10.491 1.00 77.44 203 SER A C 1
ATOM 1672 O O . SER A 1 203 ? -5.123 8.006 9.834 1.00 77.44 203 SER A O 1
ATOM 1674 N N . HIS A 1 204 ? -4.313 7.337 11.826 1.00 71.62 204 HIS A N 1
ATOM 1675 C CA . HIS A 1 204 ? -5.323 8.005 12.661 1.00 71.62 204 HIS A CA 1
ATOM 1676 C C . HIS A 1 204 ? -5.459 9.516 12.374 1.00 71.62 204 HIS A C 1
ATOM 1678 O O . HIS A 1 204 ? -6.509 10.112 12.589 1.00 71.62 204 HIS A O 1
ATOM 1684 N N . SER A 1 205 ? -4.417 10.154 11.830 1.00 68.12 205 SER A N 1
ATOM 1685 C CA . SER A 1 205 ? -4.476 11.557 11.400 1.00 68.12 205 SER A CA 1
ATOM 1686 C C . SER A 1 205 ? -5.356 11.802 10.161 1.00 68.12 205 SER A C 1
ATOM 1688 O O . SER A 1 205 ? -5.526 12.954 9.767 1.00 68.12 205 SER A O 1
ATOM 1690 N N . GLY A 1 206 ? -5.876 10.747 9.516 1.00 57.84 206 GLY A N 1
ATOM 1691 C CA . GLY A 1 206 ? -6.789 10.799 8.366 1.00 57.84 206 GLY A CA 1
ATOM 1692 C C . GLY A 1 206 ? -6.183 11.355 7.072 1.00 57.84 206 GLY A C 1
ATOM 1693 O O . GLY A 1 206 ? -6.847 11.385 6.043 1.00 57.84 206 GLY A O 1
ATOM 1694 N N . LYS A 1 207 ? -4.925 11.811 7.095 1.00 54.28 207 LYS A N 1
ATOM 1695 C CA . LYS A 1 207 ? -4.393 12.696 6.049 1.00 54.28 207 LYS A CA 1
ATOM 1696 C C . LYS A 1 207 ? -3.699 12.004 4.881 1.00 54.28 207 LYS A C 1
ATOM 1698 O O . LYS A 1 207 ? -3.404 12.683 3.901 1.00 54.28 207 LYS A O 1
ATOM 1703 N N . ARG A 1 208 ? -3.391 10.704 4.948 1.00 65.00 208 ARG A N 1
ATOM 1704 C CA . ARG A 1 208 ? -2.664 10.020 3.864 1.00 65.00 208 ARG A CA 1
ATOM 1705 C C . ARG A 1 208 ? -3.108 8.576 3.699 1.00 65.00 208 ARG A C 1
ATOM 1707 O O . ARG A 1 208 ? -2.925 7.773 4.607 1.00 65.00 208 ARG A O 1
ATOM 1714 N N . LEU A 1 209 ? -3.630 8.281 2.513 1.00 69.25 209 LEU A N 1
ATOM 1715 C CA . LEU A 1 209 ? -3.802 6.934 1.994 1.00 69.25 209 LEU A CA 1
ATOM 1716 C C . LEU A 1 209 ? -2.552 6.596 1.182 1.00 69.25 209 LEU A C 1
ATOM 1718 O O . LEU A 1 209 ? -2.277 7.244 0.172 1.00 69.25 209 LEU A O 1
ATOM 1722 N N . ILE A 1 210 ? -1.766 5.628 1.644 1.00 72.38 210 ILE A N 1
ATOM 1723 C CA . ILE A 1 210 ? -0.663 5.102 0.838 1.00 72.38 210 ILE A CA 1
ATOM 1724 C C . ILE A 1 210 ? -1.164 3.853 0.149 1.00 72.38 210 ILE A C 1
ATOM 1726 O O . ILE A 1 210 ? -1.426 2.851 0.808 1.00 72.38 210 ILE A O 1
ATOM 1730 N N . GLU A 1 211 ? -1.277 3.944 -1.171 1.00 75.06 211 GLU A N 1
ATOM 1731 C CA . GLU A 1 211 ? -1.586 2.818 -2.032 1.00 75.06 211 GLU A CA 1
ATOM 1732 C C . GLU A 1 211 ? -0.292 2.154 -2.499 1.00 75.06 211 GLU A C 1
ATOM 1734 O O . GLU A 1 211 ? 0.549 2.803 -3.133 1.00 75.06 211 GLU A O 1
ATOM 1739 N N . ILE A 1 212 ? -0.140 0.858 -2.229 1.00 71.44 212 ILE A N 1
ATOM 1740 C CA . ILE A 1 212 ? 0.996 0.099 -2.751 1.00 71.44 212 ILE A CA 1
ATOM 1741 C C . ILE A 1 212 ? 0.521 -1.098 -3.540 1.00 71.44 212 ILE A C 1
ATOM 1743 O O . ILE A 1 212 ? -0.176 -1.963 -3.015 1.00 71.44 212 ILE A O 1
ATOM 1747 N N . ARG A 1 213 ? 0.921 -1.138 -4.809 1.00 73.62 213 ARG A N 1
ATOM 1748 C CA . ARG A 1 213 ? 0.486 -2.146 -5.770 1.00 73.62 213 ARG A CA 1
ATOM 1749 C C . ARG A 1 213 ? 1.403 -3.362 -5.708 1.00 73.62 213 ARG A C 1
ATOM 1751 O O . ARG A 1 213 ? 2.620 -3.219 -5.717 1.00 73.62 213 ARG A O 1
ATOM 1758 N N . ASN A 1 214 ? 0.820 -4.560 -5.731 1.00 70.56 214 ASN A N 1
ATOM 1759 C CA . ASN A 1 214 ? 1.548 -5.835 -5.662 1.00 70.56 214 ASN A CA 1
ATOM 1760 C C . ASN A 1 214 ? 2.691 -5.956 -6.693 1.00 70.56 214 ASN A C 1
ATOM 1762 O O . ASN A 1 214 ? 3.750 -6.486 -6.386 1.00 70.56 214 ASN A O 1
ATOM 1766 N N . ASN A 1 215 ? 2.527 -5.391 -7.895 1.00 67.06 215 ASN A N 1
ATOM 1767 C CA . ASN A 1 215 ? 3.564 -5.420 -8.937 1.00 67.06 215 ASN A CA 1
ATOM 1768 C C . ASN A 1 215 ? 4.867 -4.702 -8.555 1.00 67.06 215 ASN A C 1
ATOM 1770 O O . ASN A 1 215 ? 5.887 -4.906 -9.219 1.00 67.06 215 ASN A O 1
ATOM 1774 N N . ASP A 1 216 ? 4.827 -3.855 -7.527 1.00 66.44 216 ASP A N 1
ATOM 1775 C CA . ASP A 1 216 ? 6.002 -3.157 -7.025 1.00 66.44 216 ASP A CA 1
ATOM 1776 C C . ASP A 1 216 ? 6.866 -4.079 -6.146 1.00 66.44 216 ASP A C 1
ATOM 1778 O O . ASP A 1 216 ? 8.056 -3.815 -5.994 1.00 66.44 216 ASP A O 1
ATOM 1782 N N . PHE A 1 217 ? 6.319 -5.194 -5.639 1.00 67.31 217 PHE A N 1
ATOM 1783 C CA . PHE A 1 217 ? 7.014 -6.129 -4.758 1.00 67.31 217 PHE A CA 1
ATOM 1784 C C . PHE A 1 217 ? 7.365 -7.451 -5.445 1.00 67.31 217 PHE A C 1
ATOM 1786 O O . PHE A 1 217 ? 6.596 -8.022 -6.213 1.00 67.31 217 PHE A O 1
ATOM 1793 N N . LYS A 1 218 ? 8.543 -7.992 -5.112 1.00 68.81 218 LYS A N 1
ATOM 1794 C CA . LYS A 1 218 ? 8.914 -9.377 -5.454 1.00 68.81 218 LYS A CA 1
ATOM 1795 C C . LYS A 1 218 ? 8.312 -10.397 -4.474 1.00 68.81 218 LYS A C 1
ATOM 1797 O O . LYS A 1 218 ? 8.280 -11.590 -4.762 1.00 68.81 218 LYS A O 1
ATOM 1802 N N . LEU A 1 219 ? 7.872 -9.932 -3.305 1.00 71.31 219 LEU A N 1
ATOM 1803 C CA . LEU A 1 219 ? 7.285 -10.751 -2.249 1.00 71.31 219 LEU A CA 1
ATOM 1804 C C . LEU A 1 219 ? 5.809 -11.036 -2.524 1.00 71.31 219 LEU A C 1
ATOM 1806 O O . LEU A 1 219 ? 5.059 -10.145 -2.907 1.00 71.31 219 LEU A O 1
ATOM 1810 N N . ASN A 1 220 ? 5.389 -12.278 -2.267 1.00 81.69 220 ASN A N 1
ATOM 1811 C CA . ASN A 1 220 ? 3.974 -12.638 -2.242 1.00 81.69 220 ASN A CA 1
ATOM 1812 C C . ASN A 1 220 ? 3.257 -11.783 -1.182 1.00 81.69 220 ASN A C 1
ATOM 1814 O O . ASN A 1 220 ? 3.699 -11.726 -0.032 1.00 81.69 220 ASN A O 1
ATOM 1818 N N . ILE A 1 221 ? 2.142 -11.159 -1.570 1.00 77.69 221 ILE A N 1
ATOM 1819 C CA . ILE A 1 221 ? 1.303 -10.312 -0.715 1.00 77.69 221 ILE A CA 1
ATOM 1820 C C . ILE A 1 221 ? 0.933 -11.004 0.610 1.00 77.69 221 ILE A C 1
ATOM 1822 O O . ILE A 1 221 ? 0.935 -10.368 1.658 1.00 77.69 221 ILE A O 1
ATOM 1826 N N . GLN A 1 222 ? 0.701 -12.321 0.589 1.00 79.69 222 GLN A N 1
ATOM 1827 C CA . GLN A 1 222 ? 0.395 -13.113 1.781 1.00 79.69 222 GLN A CA 1
ATOM 1828 C C . GLN A 1 222 ? 1.584 -13.145 2.743 1.00 79.69 222 GLN A C 1
ATOM 1830 O O . GLN A 1 222 ? 1.412 -12.946 3.939 1.00 79.69 222 GLN A O 1
ATOM 1835 N N . LYS A 1 223 ? 2.806 -13.319 2.223 1.00 84.00 223 LYS A N 1
ATOM 1836 C CA . LYS A 1 223 ? 4.031 -13.317 3.035 1.00 84.00 223 LYS A CA 1
ATOM 1837 C C . LYS A 1 223 ? 4.296 -11.935 3.637 1.00 84.00 223 LYS A C 1
ATOM 1839 O O . LYS A 1 223 ? 4.713 -11.845 4.788 1.00 84.00 223 LYS A O 1
ATOM 1844 N N . LEU A 1 224 ? 4.016 -10.871 2.880 1.00 82.44 224 LEU A N 1
ATOM 1845 C CA . LEU A 1 224 ? 4.104 -9.493 3.365 1.00 82.44 224 LEU A CA 1
ATOM 1846 C C . LEU A 1 224 ? 3.090 -9.225 4.490 1.00 82.44 224 LEU A C 1
ATOM 1848 O O . LEU A 1 224 ? 3.458 -8.655 5.511 1.00 82.44 224 LEU A O 1
ATOM 1852 N N . MET A 1 225 ? 1.850 -9.702 4.351 1.00 81.56 225 MET A N 1
ATOM 1853 C CA . MET A 1 225 ? 0.838 -9.615 5.411 1.00 81.56 225 MET A CA 1
ATOM 1854 C C . MET A 1 225 ? 1.251 -10.378 6.671 1.00 81.56 225 MET A C 1
ATOM 1856 O O . MET A 1 225 ? 1.143 -9.835 7.767 1.00 81.56 225 MET A O 1
ATOM 1860 N N . THR A 1 226 ? 1.786 -11.595 6.534 1.00 85.19 226 THR A N 1
ATOM 1861 C CA . THR A 1 226 ? 2.291 -12.368 7.680 1.00 85.19 226 THR A CA 1
ATOM 1862 C C . THR A 1 226 ? 3.412 -11.630 8.413 1.00 85.19 226 THR A C 1
ATOM 1864 O O . THR A 1 226 ? 3.437 -11.629 9.641 1.00 85.19 226 THR A O 1
ATOM 1867 N N . LEU A 1 227 ? 4.315 -10.967 7.681 1.00 83.31 227 LEU A N 1
ATOM 1868 C CA . LEU A 1 227 ? 5.372 -10.137 8.269 1.00 83.31 227 LEU A CA 1
ATOM 1869 C C . LEU A 1 227 ? 4.803 -8.932 9.025 1.00 83.31 227 LEU A C 1
ATOM 1871 O O . LEU A 1 227 ? 5.221 -8.667 10.149 1.00 83.31 227 LEU A O 1
ATOM 1875 N N . ILE A 1 228 ? 3.837 -8.224 8.436 1.00 83.81 228 ILE A N 1
ATOM 1876 C CA . ILE A 1 228 ? 3.184 -7.072 9.072 1.00 83.81 228 ILE A CA 1
ATOM 1877 C C . ILE A 1 228 ? 2.499 -7.494 10.379 1.00 83.81 228 ILE A C 1
ATOM 1879 O O . ILE A 1 228 ? 2.741 -6.888 11.420 1.00 83.81 228 ILE A O 1
ATOM 1883 N N . GLU A 1 229 ? 1.707 -8.566 10.352 1.00 83.31 229 GLU A N 1
ATOM 1884 C CA . GLU A 1 229 ? 1.036 -9.103 11.544 1.00 83.31 229 GLU A CA 1
ATOM 1885 C C . GLU A 1 229 ? 2.033 -9.576 12.610 1.00 83.31 229 GLU A C 1
ATOM 1887 O O . GLU A 1 229 ? 1.825 -9.357 13.805 1.00 83.31 229 GLU A O 1
ATOM 1892 N N . PHE A 1 230 ? 3.148 -10.183 12.196 1.00 84.88 230 PHE A N 1
ATOM 1893 C CA . PHE A 1 230 ? 4.211 -10.593 13.110 1.00 84.88 230 PHE A CA 1
ATOM 1894 C C . PHE A 1 230 ? 4.836 -9.403 13.848 1.00 84.88 230 PHE A C 1
ATOM 1896 O O . PHE A 1 230 ? 5.012 -9.473 15.065 1.00 84.88 230 PHE A O 1
ATOM 1903 N N . TYR A 1 231 ? 5.155 -8.313 13.142 1.00 81.12 231 TYR A N 1
ATOM 1904 C CA . TYR A 1 231 ? 5.696 -7.110 13.780 1.00 81.12 231 TYR A CA 1
ATOM 1905 C C . TYR A 1 231 ? 4.663 -6.420 14.672 1.00 81.12 231 TYR A C 1
ATOM 1907 O O . TYR A 1 231 ? 5.022 -5.991 15.765 1.00 81.12 231 TYR A O 1
ATOM 1915 N N . ARG A 1 232 ? 3.388 -6.386 14.263 1.00 79.38 232 ARG A N 1
ATOM 1916 C CA . ARG A 1 232 ? 2.307 -5.763 15.039 1.00 79.38 232 ARG A CA 1
ATOM 1917 C C . ARG A 1 232 ? 2.043 -6.457 16.378 1.00 79.38 232 ARG A C 1
ATOM 1919 O O . ARG A 1 232 ? 1.719 -5.790 17.345 1.00 79.38 232 ARG A O 1
ATOM 1926 N N . ARG A 1 233 ? 2.179 -7.788 16.458 1.00 81.75 233 ARG A N 1
ATOM 1927 C CA . ARG A 1 23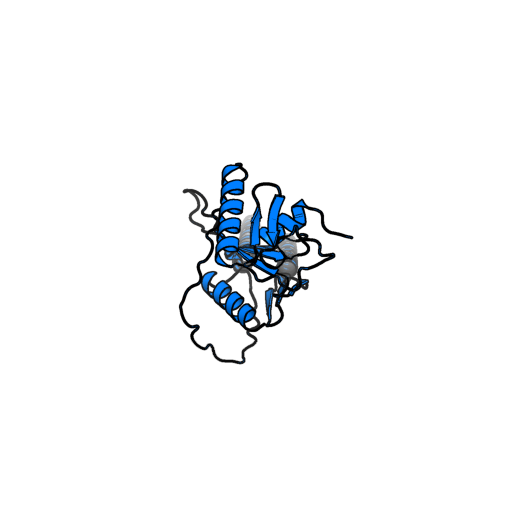3 ? 1.975 -8.552 17.710 1.00 81.75 233 ARG A CA 1
ATOM 1928 C C . ARG A 1 233 ? 3.106 -8.409 18.732 1.00 81.75 233 ARG A C 1
ATOM 1930 O O . ARG A 1 233 ? 2.957 -8.892 19.849 1.00 81.75 233 ARG A O 1
ATOM 1937 N N . LYS A 1 234 ? 4.257 -7.861 18.332 1.00 77.19 234 LYS A N 1
ATOM 1938 C CA . LYS A 1 234 ? 5.422 -7.672 19.211 1.00 77.19 234 LYS A CA 1
ATOM 1939 C C . LYS A 1 234 ? 5.472 -6.291 19.874 1.00 77.19 234 LYS A C 1
ATOM 1941 O O . LYS A 1 234 ? 6.389 -6.071 20.664 1.00 77.19 234 LYS A O 1
ATOM 1946 N N . GLU A 1 235 ? 4.559 -5.390 19.517 1.00 65.31 235 GLU A N 1
ATOM 1947 C CA . GLU A 1 235 ? 4.321 -4.114 20.210 1.00 65.31 235 GLU A CA 1
ATOM 1948 C C . GLU A 1 235 ? 3.393 -4.343 21.410 1.00 65.31 235 GLU A C 1
ATOM 1950 O O . GLU A 1 235 ? 3.695 -3.771 22.479 1.00 65.31 235 GLU A O 1
#

Nearest PDB structures (foldseek):
  2idk-assembly1_B  TM=3.019E-01  e=2.173E+00  Rattus norvegicus
  5da9-assembly1_B  TM=2.732E-01  e=5.903E+00  Thermochaetoides thermophila DSM 1495

Mean predicted aligned error: 14.7 Å

pLDDT: mean 77.13, std 15.34, range [36.66, 97.38]